Protein AF-A0A2E3BY74-F1 (afdb_monomer_lite)

Radius of gyration: 21.98 Å; chains: 1; bounding box: 48×55×77 Å

Structure (mmCIF, N/CA/C/O backbone):
data_AF-A0A2E3BY74-F1
#
_entry.id   AF-A0A2E3BY74-F1
#
loop_
_atom_site.group_PDB
_atom_site.id
_atom_site.type_symbol
_atom_site.label_atom_id
_atom_site.label_alt_id
_atom_site.label_comp_id
_atom_site.label_asym_id
_atom_site.label_entity_id
_atom_site.label_seq_id
_atom_site.pdbx_PDB_ins_code
_atom_site.Cartn_x
_atom_site.Cartn_y
_atom_site.Cartn_z
_atom_site.occupancy
_atom_site.B_iso_or_equiv
_atom_site.auth_seq_id
_atom_site.auth_comp_id
_atom_site.auth_asym_id
_atom_site.auth_atom_id
_atom_site.pdbx_PDB_model_num
ATOM 1 N N . MET A 1 1 ? 4.637 42.953 45.032 1.00 37.41 1 MET A N 1
ATOM 2 C CA . MET A 1 1 ? 4.715 42.510 43.620 1.00 37.41 1 MET A CA 1
ATOM 3 C C . MET A 1 1 ? 5.128 41.036 43.553 1.00 37.41 1 MET A C 1
ATOM 5 O O . MET A 1 1 ? 6.268 40.744 43.237 1.00 37.41 1 MET A O 1
ATOM 9 N N . LEU A 1 2 ? 4.227 40.103 43.876 1.00 31.75 2 LEU A N 1
ATOM 10 C CA . LEU A 1 2 ? 4.493 38.654 43.743 1.00 31.75 2 LEU A CA 1
ATOM 11 C C . LEU A 1 2 ? 3.278 37.853 43.236 1.00 31.75 2 LEU A C 1
ATOM 13 O O . LEU A 1 2 ? 3.350 36.642 43.105 1.00 31.75 2 LEU A O 1
ATOM 17 N N . ASN A 1 3 ? 2.186 38.543 42.885 1.00 35.91 3 ASN A N 1
ATOM 18 C CA . ASN A 1 3 ? 0.924 37.942 42.435 1.00 35.91 3 ASN A CA 1
ATOM 19 C C . ASN A 1 3 ? 0.645 38.183 40.946 1.00 35.91 3 ASN A C 1
ATOM 21 O O . ASN A 1 3 ? -0.505 38.220 40.522 1.00 35.91 3 ASN A O 1
ATOM 25 N N . LYS A 1 4 ? 1.684 38.378 40.132 1.00 44.12 4 LYS A N 1
ATOM 26 C CA . LYS A 1 4 ? 1.527 38.426 38.678 1.00 44.12 4 LYS A CA 1
ATOM 27 C C . LYS A 1 4 ? 2.475 37.423 3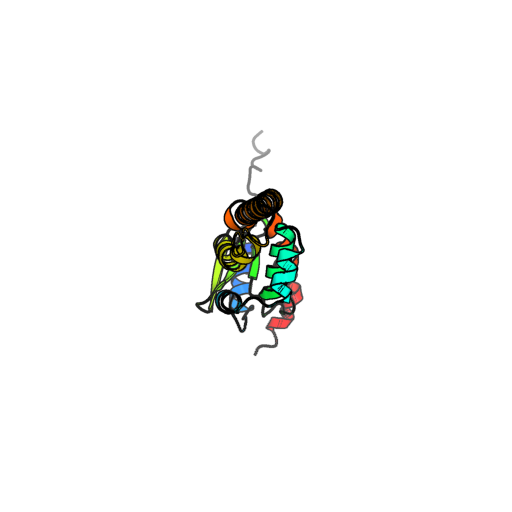8.033 1.00 44.12 4 LYS A C 1
ATOM 29 O O . LYS A 1 4 ? 3.679 37.643 37.989 1.00 44.12 4 LYS A O 1
ATOM 34 N N . ILE A 1 5 ? 1.853 36.383 37.472 1.00 40.72 5 ILE A N 1
ATOM 35 C CA . ILE A 1 5 ? 2.365 35.530 36.392 1.00 40.72 5 ILE A CA 1
ATOM 36 C C . ILE A 1 5 ? 3.177 34.308 36.869 1.00 40.72 5 ILE A C 1
ATOM 38 O O . ILE A 1 5 ? 4.233 33.974 36.342 1.00 40.72 5 ILE A O 1
ATOM 42 N N . VAL A 1 6 ? 2.608 33.553 37.814 1.00 37.16 6 VAL A N 1
ATOM 43 C CA . VAL A 1 6 ? 2.820 32.089 37.920 1.00 37.16 6 VAL A CA 1
ATOM 44 C C . VAL A 1 6 ? 1.820 31.355 36.999 1.00 37.16 6 VAL A C 1
ATOM 46 O O . VAL A 1 6 ? 1.400 30.238 37.250 1.00 37.16 6 VAL A O 1
ATOM 49 N N . GLU A 1 7 ? 1.456 31.965 35.867 1.00 39.25 7 GLU A N 1
ATOM 50 C CA . GLU A 1 7 ? 0.776 31.296 34.742 1.00 39.25 7 GLU A CA 1
ATOM 51 C C . GLU A 1 7 ? 1.798 30.665 33.778 1.00 39.25 7 GLU A C 1
ATOM 53 O O . GLU A 1 7 ? 1.600 30.590 32.565 1.00 39.25 7 GLU A O 1
ATOM 58 N N . LYS A 1 8 ? 2.939 30.199 34.300 1.00 39.12 8 LYS A N 1
ATOM 59 C CA . LYS A 1 8 ? 3.841 29.357 33.517 1.00 39.12 8 LYS A CA 1
ATOM 60 C C . LYS A 1 8 ? 3.293 27.931 33.483 1.00 39.12 8 LYS A C 1
ATOM 62 O O . LYS A 1 8 ? 3.443 27.168 34.427 1.00 39.12 8 LYS A O 1
ATOM 67 N N . CYS A 1 9 ? 2.764 27.585 32.313 1.00 36.06 9 CYS A N 1
ATOM 68 C CA . CYS A 1 9 ? 2.909 26.265 31.696 1.00 36.06 9 CYS A CA 1
ATOM 69 C C . CYS A 1 9 ? 2.165 25.070 32.307 1.00 36.06 9 CYS A C 1
ATOM 71 O O . CYS A 1 9 ? 2.682 23.961 32.259 1.00 36.06 9 CYS A O 1
ATOM 73 N N . ASN A 1 10 ? 0.904 25.231 32.701 1.00 35.56 10 ASN A N 1
ATOM 74 C CA . ASN A 1 10 ? -0.020 24.093 32.716 1.00 35.56 10 ASN A CA 1
ATOM 75 C C . ASN A 1 10 ? -0.944 24.159 31.495 1.00 35.56 10 ASN A C 1
ATOM 77 O O . ASN A 1 10 ? -2.146 24.370 31.613 1.00 35.56 10 ASN A O 1
ATOM 81 N N . LYS A 1 11 ? -0.380 23.968 30.293 1.00 36.59 11 LYS A N 1
ATOM 82 C CA . LYS A 1 11 ? -1.195 23.390 29.217 1.00 36.59 11 LYS A CA 1
ATOM 83 C C . LYS A 1 11 ? -1.414 21.933 29.620 1.00 36.59 11 LYS A C 1
ATOM 85 O O . LYS A 1 11 ? -0.412 21.234 29.787 1.00 36.59 11 LYS A O 1
ATOM 90 N N . PRO A 1 12 ? -2.658 21.454 29.779 1.00 36.66 12 PRO A N 1
ATOM 91 C CA . PRO A 1 12 ? -2.860 20.029 29.912 1.00 36.66 12 PRO A CA 1
ATOM 92 C C . PRO A 1 12 ? -2.277 19.377 28.657 1.00 36.66 12 PRO A C 1
ATOM 94 O O . PRO A 1 12 ? -2.471 19.843 27.532 1.00 36.66 12 PRO A O 1
ATOM 97 N N . THR A 1 13 ? -1.513 18.316 28.851 1.00 39.31 13 THR A N 1
ATOM 98 C CA . THR A 1 13 ? -1.011 17.422 27.811 1.00 39.31 13 THR A CA 1
ATOM 99 C C . THR A 1 13 ? -2.207 16.672 27.204 1.00 39.31 13 THR A C 1
ATOM 101 O O . THR A 1 13 ? -2.417 15.491 27.454 1.00 39.31 13 THR A O 1
ATOM 104 N N . VAL A 1 14 ? -3.051 17.365 26.430 1.00 41.25 14 VAL A N 1
ATOM 105 C CA . VAL A 1 14 ? -4.307 16.819 25.867 1.00 41.25 14 VAL A CA 1
ATOM 106 C C . VAL A 1 14 ? -4.049 15.753 24.783 1.00 41.25 14 VAL A C 1
ATOM 108 O O . VAL A 1 14 ? -4.947 15.025 24.379 1.00 41.25 14 VAL A O 1
ATOM 111 N N . THR A 1 15 ? -2.813 15.577 24.319 1.00 44.06 15 THR A N 1
ATOM 112 C CA . THR A 1 15 ? -2.522 14.809 23.098 1.00 44.06 15 THR A CA 1
ATOM 113 C C . THR A 1 15 ? -2.265 13.309 23.265 1.00 44.06 15 THR A C 1
ATOM 115 O O . THR A 1 15 ? -2.210 12.624 22.252 1.00 44.06 15 THR A O 1
ATOM 118 N N . ASN A 1 16 ? -2.133 12.750 24.476 1.00 43.31 16 ASN A N 1
ATOM 119 C CA . ASN A 1 16 ? -1.884 11.300 24.622 1.00 43.31 16 ASN A CA 1
ATOM 120 C C . ASN A 1 16 ? -3.137 10.461 24.934 1.00 43.31 16 ASN A C 1
ATOM 122 O O . ASN A 1 16 ? -3.212 9.326 24.470 1.00 43.31 16 ASN A O 1
ATOM 126 N N . TYR A 1 17 ? -4.136 10.998 25.645 1.00 47.22 17 TYR A N 1
ATOM 127 C CA . TYR A 1 17 ? -5.363 10.249 25.968 1.00 47.22 17 TYR A CA 1
ATOM 128 C C . TYR A 1 17 ? -6.256 10.012 24.738 1.00 47.22 17 TYR A C 1
ATOM 130 O O . TYR A 1 17 ? -6.785 8.918 24.561 1.00 47.22 17 TYR A O 1
ATOM 138 N N . ASN A 1 18 ? -6.356 10.996 23.837 1.00 60.19 18 ASN A N 1
ATOM 139 C CA . ASN A 1 18 ? -7.187 10.886 22.632 1.00 60.19 18 ASN A CA 1
ATOM 140 C C . ASN A 1 18 ? -6.703 9.784 21.679 1.00 60.19 18 ASN A C 1
ATOM 142 O O . ASN A 1 18 ? -7.508 9.012 21.171 1.00 60.19 18 ASN A O 1
ATOM 146 N N . ASN A 1 19 ? -5.389 9.650 21.495 1.00 64.94 19 ASN A N 1
ATOM 147 C CA . ASN A 1 19 ? -4.823 8.654 20.583 1.00 64.94 19 ASN A CA 1
ATOM 148 C C . ASN A 1 19 ? -5.019 7.214 21.074 1.00 64.94 19 ASN A C 1
ATOM 150 O O . ASN A 1 19 ? -5.170 6.299 20.264 1.00 64.94 19 ASN A O 1
ATOM 154 N N . GLN A 1 20 ? -5.000 7.000 22.395 1.00 72.50 20 GLN A N 1
ATOM 155 C CA . GLN A 1 20 ? -5.281 5.687 22.972 1.00 72.50 20 GLN A CA 1
ATOM 156 C C . GLN A 1 20 ? -6.757 5.318 22.788 1.00 72.50 20 GLN A C 1
ATOM 158 O O . GLN A 1 20 ? -7.054 4.177 22.447 1.00 72.50 20 GLN A O 1
ATOM 163 N N . ASN A 1 21 ? -7.668 6.284 22.937 1.00 79.69 21 ASN A N 1
ATOM 164 C CA . ASN A 1 21 ? -9.098 6.071 22.713 1.00 79.69 21 ASN A CA 1
ATOM 165 C C . ASN A 1 21 ? -9.405 5.710 21.253 1.00 79.69 21 ASN A C 1
ATOM 167 O O . ASN A 1 21 ? -10.153 4.766 21.013 1.00 79.69 21 ASN A O 1
ATOM 171 N N . VAL A 1 22 ? -8.774 6.388 20.287 1.00 84.50 22 VAL A N 1
ATOM 172 C CA . VAL A 1 22 ? -8.914 6.061 18.856 1.00 84.50 22 VAL A CA 1
ATOM 173 C C . VAL A 1 22 ? -8.380 4.659 18.554 1.00 84.50 22 VAL A C 1
ATOM 175 O O . VAL A 1 22 ? -9.046 3.876 17.882 1.00 84.50 22 VAL A O 1
ATOM 178 N N . TYR A 1 23 ? -7.205 4.298 19.079 1.00 85.00 23 TYR A N 1
ATOM 179 C CA . TYR A 1 23 ? -6.659 2.952 18.879 1.00 85.00 23 TYR A CA 1
ATOM 180 C C . TYR A 1 23 ? -7.537 1.862 19.511 1.00 85.00 23 TYR A C 1
ATOM 182 O O . TYR A 1 23 ? -7.790 0.836 18.885 1.00 85.00 23 TYR A O 1
ATOM 190 N N . ASN A 1 24 ? -8.048 2.093 20.723 1.00 85.69 24 ASN A N 1
ATOM 191 C CA . ASN A 1 24 ? -8.970 1.165 21.376 1.00 85.69 24 ASN A CA 1
ATOM 192 C C . ASN A 1 24 ? -10.273 1.012 20.575 1.00 85.69 24 ASN A C 1
ATOM 194 O O . ASN A 1 24 ? -10.766 -0.103 20.434 1.00 85.69 24 ASN A O 1
ATOM 198 N N . TYR A 1 25 ? -10.801 2.107 20.014 1.00 86.12 25 TYR A N 1
ATOM 199 C CA . TYR A 1 25 ? -11.956 2.061 19.116 1.00 86.12 25 TYR A CA 1
ATOM 200 C C . TYR A 1 25 ? -11.683 1.168 17.899 1.00 86.12 25 TYR A C 1
ATOM 202 O O . TYR A 1 25 ? -12.473 0.271 17.622 1.00 86.12 25 TYR A O 1
ATOM 210 N N . ILE A 1 26 ? -10.544 1.356 17.222 1.00 88.94 26 ILE A N 1
ATOM 211 C CA . ILE A 1 26 ? -10.144 0.536 16.067 1.00 88.94 26 ILE A CA 1
ATOM 212 C C . ILE A 1 26 ? -10.137 -0.952 16.438 1.00 88.94 26 ILE A C 1
ATOM 214 O O . ILE A 1 26 ? -10.777 -1.760 15.772 1.00 88.94 26 ILE A O 1
ATOM 218 N N . VAL A 1 27 ? -9.452 -1.313 17.529 1.00 89.00 27 VAL A N 1
ATOM 219 C CA . VAL A 1 27 ? -9.309 -2.715 17.955 1.00 89.00 27 VAL A CA 1
ATOM 220 C C . VAL A 1 27 ? -10.654 -3.352 18.297 1.00 89.00 27 VAL A C 1
ATOM 222 O O . VAL A 1 27 ? -10.859 -4.534 18.009 1.00 89.00 27 VAL A O 1
ATOM 225 N N . ASN A 1 28 ? -11.567 -2.595 18.901 1.00 87.81 28 ASN A N 1
ATOM 226 C CA . ASN A 1 28 ? -12.844 -3.124 19.366 1.00 87.81 28 ASN A CA 1
ATOM 227 C C . ASN A 1 28 ? -13.903 -3.195 18.264 1.00 87.81 28 ASN A C 1
ATOM 229 O O . ASN A 1 28 ? -14.712 -4.116 18.309 1.00 87.81 28 ASN A O 1
ATOM 233 N N . ASN A 1 29 ? -13.859 -2.301 17.272 1.00 86.81 29 ASN A N 1
ATOM 234 C CA . ASN A 1 29 ? -14.998 -2.073 16.375 1.00 86.81 29 ASN A CA 1
ATOM 235 C C . ASN A 1 29 ? -14.703 -2.321 14.894 1.00 86.81 29 ASN A C 1
ATOM 237 O O . ASN A 1 29 ? -15.619 -2.631 14.144 1.00 86.81 29 ASN A O 1
ATOM 241 N N . ILE A 1 30 ? -13.444 -2.228 14.465 1.00 91.00 30 ILE A N 1
ATOM 242 C CA . ILE A 1 30 ? -13.070 -2.529 13.080 1.00 91.00 30 ILE A CA 1
ATOM 243 C C . ILE A 1 30 ? -12.607 -3.983 13.044 1.00 91.00 30 ILE A C 1
ATOM 245 O O . ILE A 1 30 ? -11.587 -4.340 13.654 1.00 91.00 30 ILE A O 1
ATOM 249 N N . LYS A 1 31 ? -13.389 -4.831 12.370 1.00 92.00 31 LYS A N 1
ATOM 250 C CA . LYS A 1 31 ? -13.262 -6.296 12.363 1.00 92.00 31 LYS A CA 1
ATOM 251 C C . LYS A 1 31 ? -13.163 -6.836 10.938 1.00 92.00 31 LYS A C 1
ATOM 253 O O . LYS A 1 31 ? -14.052 -7.564 10.514 1.00 92.00 31 LYS A O 1
ATOM 258 N N . PRO A 1 32 ? -12.072 -6.539 10.215 1.00 94.50 32 PRO A N 1
ATOM 259 C CA . PRO A 1 32 ? -11.988 -6.914 8.820 1.00 94.50 32 PRO A CA 1
ATOM 260 C C . PRO A 1 32 ? -12.047 -8.427 8.627 1.00 94.50 32 PRO A C 1
ATOM 262 O O . PRO A 1 32 ? -11.384 -9.195 9.325 1.00 94.50 32 PRO A O 1
ATOM 265 N N . THR A 1 33 ? -12.776 -8.844 7.603 1.00 94.00 33 THR A N 1
ATOM 266 C CA . THR A 1 33 ? -12.908 -10.242 7.163 1.00 94.00 33 THR A CA 1
ATOM 267 C C . THR A 1 33 ? -11.636 -10.830 6.537 1.00 94.00 33 THR A C 1
ATOM 269 O O . THR A 1 33 ? -11.553 -12.032 6.290 1.00 94.00 33 THR A O 1
ATOM 272 N N . THR A 1 34 ? -10.631 -9.998 6.262 1.00 95.81 34 THR A N 1
ATOM 273 C CA . THR A 1 34 ? -9.341 -10.359 5.651 1.00 95.81 34 THR A CA 1
ATOM 274 C C . THR A 1 34 ? -8.226 -9.528 6.286 1.00 95.81 34 THR A C 1
ATOM 276 O O . THR A 1 34 ? -8.486 -8.692 7.143 1.00 95.81 34 THR A O 1
ATOM 279 N N . ASN A 1 35 ? -6.977 -9.718 5.872 1.00 96.50 35 ASN 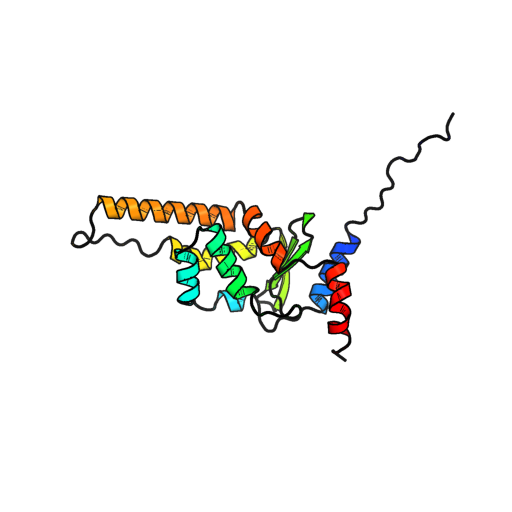A N 1
ATOM 280 C CA . ASN A 1 35 ? -5.839 -8.951 6.373 1.00 96.50 35 ASN A CA 1
ATOM 281 C C . ASN A 1 35 ? -4.895 -8.526 5.239 1.00 96.50 35 ASN A C 1
ATOM 283 O O . ASN A 1 35 ? -4.991 -9.011 4.108 1.00 96.50 35 ASN A O 1
ATOM 287 N N . VAL A 1 36 ? -3.985 -7.590 5.529 1.00 96.56 36 VAL A N 1
ATOM 288 C CA . VAL A 1 36 ? -3.100 -7.038 4.491 1.00 96.56 36 VAL A CA 1
ATOM 289 C C . VAL A 1 36 ? -2.175 -8.086 3.882 1.00 96.56 36 VAL A C 1
ATOM 291 O O . VAL A 1 36 ? -1.812 -7.948 2.720 1.00 96.56 36 VAL A O 1
ATOM 294 N N . ASP A 1 37 ? -1.786 -9.111 4.640 1.00 95.56 37 ASP A N 1
ATOM 295 C CA . ASP A 1 37 ? -0.892 -10.171 4.176 1.00 95.56 37 ASP A CA 1
ATOM 296 C C . ASP A 1 37 ? -1.611 -11.061 3.149 1.00 95.56 37 ASP A C 1
ATOM 298 O O . ASP A 1 37 ? -1.103 -11.236 2.044 1.00 95.56 37 ASP A O 1
ATOM 302 N N . ILE A 1 38 ? -2.850 -11.483 3.434 1.00 96.38 38 ILE A N 1
ATOM 303 C CA . ILE A 1 38 ? -3.700 -12.232 2.491 1.00 96.38 38 ILE A CA 1
ATOM 304 C C . ILE A 1 38 ? -3.916 -11.440 1.194 1.00 96.38 38 ILE A C 1
ATOM 306 O O . ILE A 1 38 ? -3.778 -11.981 0.096 1.00 96.38 38 ILE A O 1
ATOM 310 N N . GLU A 1 39 ? -4.246 -10.149 1.291 1.00 95.94 39 GLU A N 1
ATOM 311 C CA . GLU A 1 39 ? -4.426 -9.299 0.105 1.00 95.94 39 GLU A CA 1
ATOM 312 C C . GLU A 1 39 ? -3.113 -9.080 -0.670 1.00 95.94 39 GLU A C 1
ATOM 314 O O . GLU A 1 39 ? -3.120 -8.946 -1.899 1.00 95.94 39 GLU A O 1
ATOM 319 N N . MET A 1 40 ? -1.971 -9.067 0.024 1.00 94.62 40 MET A N 1
ATOM 320 C CA . MET A 1 40 ? -0.653 -8.964 -0.602 1.00 94.62 40 MET A CA 1
ATOM 321 C C . MET A 1 40 ? -0.264 -10.249 -1.335 1.00 94.62 40 MET A C 1
ATOM 323 O O . MET A 1 40 ? 0.353 -10.167 -2.397 1.00 94.62 40 MET A O 1
ATOM 327 N N . ASP A 1 41 ? -0.635 -11.419 -0.818 1.00 94.38 41 ASP A N 1
ATOM 328 C CA . ASP A 1 41 ? -0.303 -12.712 -1.422 1.00 94.38 41 ASP A CA 1
ATOM 329 C C . ASP A 1 41 ? -1.046 -12.939 -2.743 1.00 94.38 41 ASP A C 1
ATOM 331 O O . ASP A 1 41 ? -0.493 -13.528 -3.677 1.00 94.38 41 ASP A O 1
ATOM 335 N N . LYS A 1 42 ? -2.251 -12.370 -2.895 1.00 95.25 42 LYS A N 1
ATOM 336 C CA . LYS A 1 42 ? -3.010 -12.434 -4.154 1.00 95.25 42 LYS A CA 1
ATOM 337 C C . LYS A 1 42 ? -2.171 -11.934 -5.338 1.00 95.25 42 LYS A C 1
ATOM 339 O O . LYS A 1 42 ? -1.534 -10.873 -5.236 1.00 95.25 42 LYS A O 1
ATOM 344 N N . PRO A 1 43 ? -2.167 -12.635 -6.487 1.00 94.75 43 PRO A N 1
ATOM 345 C CA . PRO A 1 43 ? -1.444 -12.181 -7.671 1.00 94.75 43 PRO A CA 1
ATOM 346 C C . PRO A 1 43 ? -1.921 -10.790 -8.109 1.00 94.75 43 PRO A C 1
ATOM 348 O O . PRO A 1 43 ? -3.038 -10.365 -7.804 1.00 94.75 43 PRO A O 1
ATOM 351 N N . LEU A 1 44 ? -1.055 -10.049 -8.797 1.00 94.75 44 LEU A N 1
ATOM 352 C CA . LEU A 1 44 ? -1.447 -8.772 -9.388 1.00 94.75 44 LEU A CA 1
ATOM 353 C C . LEU A 1 44 ? -2.378 -9.030 -10.570 1.00 94.75 44 LEU A C 1
ATOM 355 O O . LEU A 1 44 ? -2.081 -9.837 -11.451 1.00 94.75 44 LEU A O 1
ATOM 359 N N . THR A 1 45 ? -3.507 -8.337 -10.591 1.00 95.12 45 THR A N 1
ATOM 360 C CA . THR A 1 45 ? -4.430 -8.355 -11.722 1.00 95.12 45 THR A CA 1
ATOM 361 C C . THR A 1 45 ? -3.876 -7.511 -12.870 1.00 95.12 45 THR A C 1
ATOM 363 O O . THR A 1 45 ? -3.069 -6.602 -12.667 1.00 95.12 45 THR A O 1
ATOM 366 N N . LYS A 1 46 ? -4.359 -7.759 -14.094 1.00 94.62 46 LYS A N 1
ATOM 367 C CA . LYS A 1 46 ? -3.990 -6.952 -15.271 1.00 94.62 46 LYS A CA 1
ATOM 368 C C . LYS A 1 46 ? -4.251 -5.458 -15.050 1.00 94.62 46 LYS A C 1
ATOM 370 O O . LYS A 1 46 ? -3.383 -4.642 -15.330 1.00 94.62 46 LYS A O 1
ATOM 375 N N . LYS A 1 47 ? -5.402 -5.125 -14.457 1.00 94.81 47 LYS A N 1
ATOM 376 C CA . LYS A 1 47 ? -5.794 -3.744 -14.150 1.00 94.81 47 LYS A CA 1
ATOM 377 C C . LYS A 1 47 ? -4.809 -3.064 -13.196 1.00 94.81 47 LYS A C 1
ATOM 379 O O . LYS A 1 47 ? -4.463 -1.908 -13.399 1.00 94.81 47 LYS A O 1
ATOM 384 N N . GLU A 1 48 ? -4.344 -3.765 -12.165 1.00 95.31 48 GLU A N 1
ATOM 385 C CA . GLU A 1 48 ? -3.364 -3.204 -11.224 1.00 95.31 48 GLU A CA 1
ATOM 386 C C . GLU A 1 48 ? -2.005 -2.992 -11.886 1.00 95.31 48 GLU A C 1
ATOM 388 O O . GLU A 1 48 ? -1.389 -1.947 -11.689 1.00 95.31 48 GLU A O 1
ATOM 393 N N . ILE A 1 49 ? -1.564 -3.941 -12.716 1.00 94.12 49 ILE A N 1
ATOM 394 C CA . ILE A 1 49 ? -0.321 -3.806 -13.484 1.00 94.12 49 ILE A CA 1
ATOM 395 C C . ILE A 1 49 ? -0.393 -2.577 -14.397 1.00 94.12 49 ILE A C 1
ATOM 397 O O . ILE A 1 49 ? 0.540 -1.777 -14.416 1.00 94.12 49 ILE A O 1
ATOM 401 N N . GLU A 1 50 ? -1.496 -2.397 -15.124 1.00 93.25 50 GLU A N 1
ATOM 402 C CA . GLU A 1 50 ? -1.709 -1.241 -16.002 1.00 93.25 50 GLU A CA 1
ATOM 403 C C . GLU A 1 50 ? -1.725 0.079 -15.227 1.00 93.25 50 GLU A C 1
ATOM 405 O O . GLU A 1 50 ? -1.039 1.024 -15.615 1.00 93.25 50 GLU A O 1
ATOM 410 N N . ILE A 1 51 ? -2.444 0.138 -14.101 1.00 94.25 51 ILE A N 1
ATOM 411 C CA . ILE A 1 51 ? -2.486 1.325 -13.237 1.00 94.25 51 ILE A CA 1
ATOM 412 C C . ILE A 1 51 ? -1.080 1.705 -12.764 1.00 94.25 51 ILE A C 1
ATOM 414 O O . ILE A 1 51 ? -0.725 2.881 -12.804 1.00 94.25 51 ILE A O 1
ATOM 418 N N . ILE A 1 52 ? -0.265 0.733 -12.350 1.00 92.12 52 ILE A N 1
ATOM 419 C CA . ILE A 1 52 ? 1.091 1.000 -11.857 1.00 92.12 52 ILE A CA 1
ATOM 420 C C . ILE A 1 52 ? 2.019 1.441 -12.999 1.00 92.12 52 ILE A C 1
ATOM 422 O O . ILE A 1 52 ? 2.806 2.370 -12.822 1.00 92.12 52 ILE A O 1
ATOM 426 N N . LYS A 1 53 ? 1.919 0.818 -14.181 1.00 88.75 53 LYS A N 1
ATOM 427 C CA . LYS A 1 53 ? 2.776 1.135 -15.340 1.00 88.75 53 LYS A CA 1
ATOM 428 C C . LYS A 1 53 ? 2.481 2.497 -15.964 1.00 88.75 53 LYS A C 1
ATOM 430 O O . LYS A 1 53 ? 3.418 3.185 -16.379 1.00 88.75 53 LYS A O 1
ATOM 435 N N . ASN A 1 54 ? 1.202 2.860 -16.040 1.00 90.44 54 ASN A N 1
ATOM 436 C CA . ASN A 1 54 ? 0.728 4.006 -16.818 1.00 90.44 54 ASN A CA 1
ATOM 437 C C . ASN A 1 54 ? 0.650 5.309 -16.009 1.00 90.44 54 ASN A C 1
ATOM 439 O O . ASN A 1 54 ? 0.255 6.338 -16.550 1.00 90.44 54 ASN A O 1
ATOM 443 N N . ASN A 1 55 ? 1.020 5.284 -14.727 1.00 91.31 55 ASN A N 1
ATOM 444 C CA . ASN A 1 55 ? 0.988 6.452 -13.852 1.00 91.31 55 ASN A CA 1
ATOM 445 C C . ASN A 1 55 ? 2.382 6.781 -13.299 1.00 91.31 55 ASN A C 1
ATOM 447 O O . ASN A 1 55 ? 3.228 5.892 -13.170 1.00 91.31 55 ASN A O 1
ATOM 451 N N . PRO A 1 56 ? 2.630 8.046 -12.901 1.00 90.25 56 PRO A N 1
ATOM 452 C CA . PRO A 1 56 ? 3.805 8.391 -12.110 1.00 90.25 56 PRO A CA 1
ATOM 453 C C . PRO A 1 56 ? 3.896 7.520 -10.855 1.00 90.25 56 PRO A C 1
ATOM 455 O O . PRO A 1 56 ? 2.877 7.222 -10.237 1.00 90.25 56 PRO A O 1
ATOM 458 N N . VAL A 1 57 ? 5.112 7.176 -10.428 1.00 90.00 57 VAL A N 1
ATOM 459 C CA . VAL A 1 57 ? 5.372 6.202 -9.350 1.00 90.00 57 VAL A CA 1
ATOM 460 C C . VAL A 1 57 ? 4.544 6.453 -8.084 1.00 90.00 57 VAL A C 1
ATOM 462 O O . VAL A 1 57 ? 3.965 5.522 -7.523 1.00 90.00 57 VAL A O 1
ATOM 465 N N . LEU A 1 58 ? 4.448 7.713 -7.645 1.00 91.56 58 LEU A N 1
ATOM 466 C CA . LEU A 1 58 ? 3.661 8.098 -6.468 1.00 91.56 58 LEU A CA 1
ATOM 467 C C . LEU A 1 58 ? 2.164 7.813 -6.654 1.00 91.56 58 LEU A C 1
ATOM 469 O O . LEU A 1 58 ? 1.509 7.328 -5.734 1.00 91.56 58 LEU A O 1
ATOM 473 N N . GLU A 1 59 ? 1.630 8.144 -7.828 1.00 93.19 59 GLU A N 1
ATOM 474 C CA . GLU A 1 59 ? 0.221 7.961 -8.174 1.00 93.19 59 GLU A CA 1
ATOM 475 C C . GLU A 1 59 ? -0.104 6.481 -8.368 1.00 93.19 59 GLU A C 1
ATOM 477 O O . GLU A 1 59 ? -1.043 5.987 -7.758 1.00 93.19 59 GLU A O 1
ATOM 482 N N . GLY A 1 60 ? 0.713 5.749 -9.129 1.00 93.31 60 GLY A N 1
ATOM 483 C CA . GLY A 1 60 ? 0.539 4.310 -9.329 1.00 93.31 60 GLY A CA 1
ATOM 484 C C . GLY A 1 60 ? 0.571 3.535 -8.010 1.00 93.31 60 GLY A C 1
ATOM 485 O O . GLY A 1 60 ? -0.285 2.684 -7.776 1.00 93.31 60 GLY A O 1
ATOM 486 N N . SER A 1 61 ? 1.492 3.889 -7.105 1.00 93.81 61 SER A N 1
ATOM 487 C CA . SER A 1 61 ? 1.552 3.302 -5.759 1.00 93.81 61 SER A CA 1
ATOM 488 C C . SER A 1 61 ? 0.294 3.608 -4.944 1.00 93.81 61 SER A C 1
ATOM 490 O O . SER A 1 61 ? -0.264 2.710 -4.317 1.00 93.81 61 SER A O 1
ATOM 492 N N . TYR A 1 62 ? -0.170 4.863 -4.963 1.00 95.69 62 TYR A N 1
ATOM 493 C CA . TYR A 1 62 ? -1.399 5.266 -4.281 1.00 95.69 62 TYR A CA 1
ATOM 494 C C . TYR A 1 62 ? -2.618 4.521 -4.826 1.00 95.69 62 TYR A C 1
ATOM 496 O O . TYR A 1 62 ? -3.342 3.917 -4.045 1.00 95.69 62 TYR A O 1
ATOM 504 N N . LEU A 1 63 ? -2.818 4.510 -6.145 1.00 96.06 63 LEU A N 1
ATOM 505 C CA . LEU A 1 63 ? -3.970 3.871 -6.782 1.00 96.06 63 LEU A CA 1
ATOM 506 C C . LEU A 1 63 ? -3.989 2.356 -6.557 1.00 96.06 63 LEU A C 1
ATOM 508 O O . LEU A 1 63 ? -5.061 1.790 -6.350 1.00 96.06 63 LEU A O 1
ATOM 512 N N . TYR A 1 64 ? -2.822 1.704 -6.547 1.00 96.44 64 TYR A N 1
ATOM 513 C CA . TYR A 1 64 ? -2.713 0.297 -6.165 1.00 96.44 64 TYR A CA 1
ATOM 514 C C . TYR A 1 64 ? -3.136 0.073 -4.709 1.00 96.44 64 TYR A C 1
ATOM 516 O O . TYR A 1 64 ? -3.985 -0.777 -4.439 1.00 96.44 64 TYR A O 1
ATOM 524 N N . ILE A 1 65 ? -2.582 0.855 -3.772 1.00 96.31 65 ILE A N 1
ATOM 525 C CA . ILE A 1 65 ? -2.912 0.724 -2.347 1.00 96.31 65 ILE A CA 1
ATOM 526 C C . ILE A 1 65 ? -4.403 1.001 -2.116 1.00 96.31 65 ILE A C 1
ATOM 528 O O . ILE A 1 65 ? -5.084 0.221 -1.454 1.00 96.31 65 ILE A O 1
ATOM 532 N N . HIS A 1 66 ? -4.916 2.082 -2.699 1.00 96.06 66 HIS A N 1
ATOM 533 C CA . HIS A 1 66 ? -6.315 2.466 -2.608 1.00 96.06 66 HIS A CA 1
ATOM 534 C C . HIS A 1 66 ? -7.213 1.359 -3.156 1.00 96.06 66 HIS A C 1
ATOM 536 O O . HIS A 1 66 ? -8.057 0.846 -2.434 1.00 96.06 66 HIS A O 1
ATOM 542 N N . GLY A 1 67 ? -6.997 0.923 -4.398 1.00 95.56 67 GLY A N 1
ATOM 543 C CA . GLY A 1 67 ? -7.850 -0.077 -5.039 1.00 95.56 67 GLY A CA 1
ATOM 544 C C . GLY A 1 67 ? -7.864 -1.438 -4.340 1.00 95.56 67 GLY A C 1
ATOM 545 O O . GLY A 1 67 ? -8.902 -2.094 -4.323 1.00 95.56 67 GLY A O 1
ATOM 546 N N . ARG A 1 68 ? -6.735 -1.875 -3.766 1.00 95.06 68 ARG A N 1
ATOM 547 C CA . ARG A 1 68 ? -6.625 -3.213 -3.160 1.00 95.06 68 ARG A CA 1
ATOM 548 C C . ARG A 1 68 ? -6.988 -3.246 -1.674 1.00 95.06 68 ARG A C 1
ATOM 550 O O . ARG A 1 68 ? -7.579 -4.221 -1.209 1.00 95.06 68 ARG A O 1
ATOM 557 N N . PHE A 1 69 ? -6.637 -2.207 -0.918 1.00 95.75 69 PHE A N 1
ATOM 558 C CA . PHE A 1 69 ? -6.721 -2.238 0.548 1.00 95.75 69 PHE A CA 1
ATOM 559 C C . PHE A 1 69 ? -7.751 -1.271 1.142 1.00 95.75 69 PHE A C 1
ATOM 561 O O . PHE A 1 69 ? -8.015 -1.376 2.338 1.00 95.75 69 PHE A O 1
ATOM 568 N N . ILE A 1 70 ? -8.324 -0.355 0.350 1.00 94.50 70 ILE A N 1
ATOM 569 C CA . ILE A 1 70 ? -9.202 0.719 0.848 1.00 94.50 70 ILE A CA 1
ATOM 570 C C . ILE A 1 70 ? -10.552 0.733 0.117 1.00 94.50 70 ILE A C 1
ATOM 572 O O . ILE A 1 70 ? -11.593 0.711 0.763 1.00 94.50 70 ILE A O 1
ATOM 576 N N . ASP A 1 71 ? -10.543 0.752 -1.216 1.00 92.62 71 ASP A N 1
ATOM 577 C CA . ASP A 1 71 ? -11.742 0.885 -2.044 1.00 92.62 71 ASP A CA 1
ATOM 578 C C . ASP A 1 71 ? -12.762 -0.223 -1.748 1.00 92.62 71 ASP A C 1
ATOM 580 O O . ASP A 1 71 ? -12.403 -1.387 -1.545 1.00 92.62 71 ASP A O 1
ATOM 584 N N . LYS A 1 72 ? -14.047 0.149 -1.757 1.00 88.12 72 LYS A N 1
ATOM 585 C CA . LYS A 1 72 ? -15.197 -0.741 -1.505 1.00 88.12 72 LYS A CA 1
ATOM 586 C C . LYS A 1 72 ? -15.197 -1.443 -0.143 1.00 88.12 72 LYS A C 1
ATOM 588 O O . LYS A 1 72 ? -15.907 -2.434 0.019 1.00 88.12 72 LYS A O 1
ATOM 593 N N . ARG A 1 73 ? -14.422 -0.952 0.827 1.00 91.00 73 ARG A N 1
ATOM 594 C CA . ARG A 1 73 ? -14.491 -1.410 2.217 1.00 91.00 73 ARG A CA 1
ATOM 595 C C . ARG A 1 73 ? -15.319 -0.434 3.029 1.00 91.00 73 ARG A C 1
ATOM 597 O O . ARG A 1 73 ? -15.109 0.775 2.964 1.00 91.00 73 ARG A O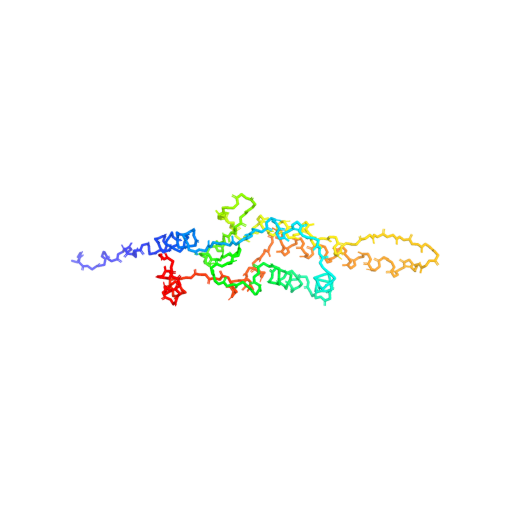 1
ATOM 604 N N . GLU A 1 74 ? -16.253 -0.979 3.791 1.00 89.50 74 GLU A N 1
ATOM 605 C CA . GLU A 1 74 ? -16.974 -0.220 4.804 1.00 89.50 74 GLU A CA 1
ATOM 606 C C . GLU A 1 74 ? -16.027 0.168 5.947 1.00 89.50 74 GLU A C 1
ATOM 608 O O . GLU A 1 74 ? -14.944 -0.406 6.105 1.00 89.50 74 GLU A O 1
ATOM 613 N N . ASN A 1 75 ? -16.436 1.141 6.761 1.00 86.94 75 ASN A N 1
ATOM 614 C CA . ASN A 1 75 ? -15.646 1.640 7.889 1.00 86.94 75 ASN A CA 1
ATOM 615 C C . ASN A 1 75 ? -15.237 0.523 8.867 1.00 86.94 75 ASN A C 1
ATOM 617 O O . ASN A 1 75 ? -14.112 0.512 9.367 1.00 86.94 75 ASN A O 1
ATOM 621 N N . SER A 1 76 ? -16.128 -0.443 9.089 1.00 88.12 76 SER A N 1
ATOM 622 C CA . SER A 1 76 ? -15.929 -1.624 9.937 1.00 88.12 76 SER A CA 1
ATOM 623 C C . SER A 1 76 ? -14.978 -2.674 9.339 1.00 88.12 76 SER A C 1
ATOM 625 O O . SER A 1 76 ? -14.461 -3.515 10.074 1.00 88.12 76 SER A O 1
ATOM 627 N N . GLU A 1 77 ? -14.681 -2.594 8.037 1.00 92.81 77 GLU A N 1
ATOM 628 C CA . GLU A 1 77 ? -13.896 -3.572 7.265 1.00 92.81 77 GLU A CA 1
ATOM 629 C C . GLU A 1 77 ? -12.541 -3.022 6.776 1.00 92.81 77 GLU A C 1
ATOM 631 O O . GLU A 1 77 ? -11.837 -3.661 5.980 1.00 92.81 77 GLU A O 1
ATOM 636 N N . GLN A 1 78 ? -12.159 -1.820 7.219 1.00 93.75 78 GLN A N 1
ATOM 637 C CA . GLN A 1 78 ? -10.902 -1.186 6.822 1.00 93.75 78 GLN A CA 1
ATOM 638 C C . GLN A 1 78 ? -9.687 -2.009 7.264 1.00 93.75 78 GLN A C 1
ATOM 640 O O . GLN A 1 78 ? -9.561 -2.394 8.420 1.00 93.75 78 GLN A O 1
ATOM 645 N N . LEU A 1 79 ? -8.732 -2.226 6.355 1.00 96.06 79 LEU A N 1
ATOM 646 C CA . LEU A 1 79 ? -7.493 -2.959 6.659 1.00 96.06 79 LEU A CA 1
ATOM 647 C C . LEU A 1 79 ? -6.358 -2.072 7.153 1.00 96.06 79 LEU A C 1
ATOM 649 O O . LEU A 1 79 ? -5.404 -2.562 7.757 1.00 96.06 79 LEU A O 1
ATOM 653 N N . ILE A 1 80 ? -6.429 -0.786 6.829 1.00 95.44 80 ILE A N 1
ATOM 654 C CA . ILE A 1 80 ? -5.405 0.214 7.100 1.00 95.44 80 ILE A CA 1
ATOM 655 C C . ILE A 1 80 ? -6.132 1.432 7.637 1.00 95.44 80 ILE A C 1
ATOM 657 O O . ILE A 1 80 ? -7.090 1.890 7.025 1.00 95.44 80 ILE A O 1
ATOM 661 N N . VAL A 1 81 ? -5.654 1.961 8.756 1.00 93.69 81 VAL A N 1
ATOM 662 C CA . VAL A 1 81 ? -6.234 3.128 9.420 1.00 93.69 81 VAL A CA 1
ATOM 663 C C . VAL A 1 81 ? -5.132 4.063 9.895 1.00 93.69 81 VAL A C 1
ATOM 665 O O . VAL A 1 81 ? -4.050 3.627 10.301 1.00 93.69 81 VAL A O 1
ATOM 668 N N . CYS A 1 82 ? -5.391 5.365 9.873 1.00 91.75 82 CYS A N 1
ATOM 669 C CA . CYS A 1 82 ? -4.540 6.363 10.505 1.00 91.75 82 CYS A CA 1
ATOM 670 C C . CYS A 1 82 ? -5.174 6.812 11.821 1.00 91.75 82 CYS A C 1
ATOM 672 O O . CYS A 1 82 ? -6.280 7.343 11.830 1.00 91.75 82 CYS A O 1
ATOM 674 N N . CYS A 1 83 ? -4.450 6.606 12.924 1.00 84.25 83 CYS A N 1
ATOM 675 C CA . CYS A 1 83 ? -4.933 6.872 14.281 1.00 84.25 83 CYS A CA 1
ATOM 676 C C . CYS A 1 83 ? -4.274 8.089 14.950 1.00 84.25 83 CYS A C 1
ATOM 678 O O . CYS A 1 83 ? -4.741 8.538 15.992 1.00 84.25 83 CYS A O 1
ATOM 680 N N . ASP A 1 84 ? -3.188 8.622 14.379 1.00 85.56 84 ASP A N 1
ATOM 681 C CA . ASP A 1 84 ? -2.604 9.911 14.771 1.00 85.56 84 ASP A CA 1
ATOM 682 C C . ASP A 1 84 ? -1.871 10.532 13.576 1.00 85.56 84 ASP A C 1
ATOM 684 O O . ASP A 1 84 ? -0.747 10.144 13.230 1.00 85.56 84 ASP A O 1
ATOM 688 N N . LEU A 1 85 ? -2.513 11.529 12.965 1.00 82.62 85 LEU A N 1
ATOM 689 C CA . LEU A 1 85 ? -1.987 12.261 11.817 1.00 82.62 85 LEU A CA 1
ATOM 690 C C . LEU A 1 85 ? -0.668 12.975 12.149 1.00 82.62 85 LEU A C 1
ATOM 692 O O . LEU A 1 85 ? 0.282 12.919 11.372 1.00 82.62 85 LEU A O 1
ATOM 696 N N . SER A 1 86 ? -0.575 13.600 13.327 1.00 83.94 86 SER A N 1
ATOM 697 C CA . SER A 1 86 ? 0.577 14.429 13.714 1.00 83.94 86 SER A CA 1
ATOM 698 C C . SER A 1 86 ? 1.873 13.624 13.814 1.00 83.94 86 SER A C 1
ATOM 700 O O . SER A 1 86 ? 2.958 14.123 13.506 1.00 83.94 86 SER A O 1
ATOM 702 N N . ARG A 1 87 ? 1.761 12.351 14.208 1.00 83.00 87 ARG A N 1
ATOM 703 C CA . ARG A 1 87 ? 2.897 11.430 14.337 1.00 83.00 87 ARG A CA 1
ATOM 704 C C . ARG A 1 87 ? 3.041 10.494 13.141 1.00 83.00 87 ARG A C 1
ATOM 706 O O . ARG A 1 87 ? 3.970 9.687 13.126 1.00 83.00 87 ARG A O 1
ATOM 713 N N . ASN A 1 88 ? 2.179 10.612 12.128 1.00 86.06 88 ASN A N 1
ATOM 714 C CA . ASN A 1 88 ? 2.054 9.652 11.032 1.00 86.06 88 ASN A CA 1
ATOM 715 C C . ASN A 1 88 ? 1.880 8.214 11.564 1.00 86.06 88 ASN A C 1
ATOM 717 O O . ASN A 1 88 ? 2.530 7.283 11.080 1.00 86.06 88 ASN A O 1
ATOM 721 N N . LYS A 1 89 ? 1.077 8.035 12.618 1.00 89.38 89 LYS A N 1
ATOM 722 C CA . LYS A 1 89 ? 0.823 6.724 13.219 1.00 89.38 89 LYS A CA 1
ATOM 723 C C . LYS A 1 89 ? -0.301 6.048 12.446 1.00 89.38 89 LYS A C 1
ATOM 725 O O . LYS A 1 89 ? -1.445 6.508 12.463 1.00 89.38 89 LYS A O 1
ATOM 730 N N . PHE A 1 90 ? 0.039 4.957 11.778 1.00 92.50 90 PHE A N 1
ATOM 731 C CA . PHE A 1 90 ? -0.930 4.087 11.136 1.00 92.50 90 PHE A CA 1
ATOM 732 C C . PHE A 1 90 ? -1.028 2.777 11.892 1.00 92.50 90 PHE A C 1
ATOM 734 O O . PHE A 1 90 ? -0.140 2.414 12.667 1.00 92.50 90 PHE A O 1
ATOM 741 N N . SER A 1 91 ? -2.130 2.078 11.676 1.00 93.25 91 SER A N 1
ATOM 742 C CA . SER A 1 91 ? -2.283 0.683 12.050 1.00 93.25 91 SER A CA 1
ATOM 743 C C . SER A 1 91 ? -2.804 -0.091 10.850 1.00 93.25 91 SER A C 1
ATOM 745 O O . SER A 1 91 ? -3.553 0.454 10.041 1.00 93.25 91 SER A O 1
ATOM 747 N N . TYR A 1 92 ? -2.399 -1.346 10.725 1.00 95.44 92 TYR A N 1
ATOM 748 C CA . TYR A 1 92 ? -2.982 -2.256 9.749 1.00 95.44 92 TYR A CA 1
ATOM 749 C C . TYR A 1 92 ? -3.268 -3.610 10.388 1.00 95.44 92 TYR A C 1
ATOM 751 O O . TYR A 1 92 ? -2.620 -3.995 11.367 1.00 95.44 92 TYR A O 1
ATOM 759 N N . TYR A 1 93 ? -4.244 -4.321 9.835 1.00 96.81 93 TYR A N 1
ATOM 760 C CA . TYR A 1 93 ? -4.620 -5.656 10.280 1.00 96.81 93 TYR A CA 1
ATOM 761 C C . TYR A 1 93 ? -3.729 -6.698 9.589 1.00 96.81 93 TYR A C 1
ATOM 763 O O . TYR A 1 93 ? -3.742 -6.805 8.361 1.00 96.81 93 TYR A O 1
ATOM 771 N N . ASN A 1 94 ? -2.876 -7.385 10.354 1.00 95.06 94 ASN A N 1
ATOM 772 C CA . ASN A 1 94 ? -1.791 -8.230 9.837 1.00 95.06 94 ASN A CA 1
ATOM 773 C C . ASN A 1 94 ? -2.198 -9.703 9.634 1.00 95.06 94 ASN A C 1
ATOM 775 O O . ASN A 1 94 ? -3.283 -10.120 10.029 1.00 95.06 94 ASN A O 1
ATOM 779 N N . GLY A 1 95 ? -1.287 -10.509 9.079 1.00 93.31 95 GLY A N 1
ATOM 780 C CA . GLY A 1 95 ? -1.461 -11.957 8.876 1.00 93.31 95 GLY A CA 1
ATOM 781 C C . GLY A 1 95 ? -1.748 -12.798 10.131 1.00 93.31 95 GLY A C 1
ATOM 782 O O . GLY A 1 95 ? -2.219 -13.923 10.008 1.00 93.31 95 GLY A O 1
ATOM 783 N N . GLU A 1 96 ? -1.519 -12.265 11.336 1.00 95.25 96 GLU A N 1
ATOM 784 C CA . GLU A 1 96 ? -1.924 -12.905 12.599 1.00 95.25 96 GLU A CA 1
ATOM 785 C C . GLU A 1 96 ? -3.333 -12.494 13.052 1.00 95.25 96 GLU A C 1
ATOM 787 O O . GLU A 1 96 ? -3.724 -12.791 14.183 1.00 95.25 96 GLU A O 1
ATOM 792 N N . ASN A 1 97 ? -4.083 -11.787 12.203 1.00 93.81 97 ASN A N 1
ATOM 793 C CA . ASN A 1 97 ? -5.404 -11.243 12.506 1.00 93.81 97 ASN A CA 1
ATOM 794 C C . ASN A 1 97 ? -5.375 -10.298 13.722 1.00 93.81 97 ASN A C 1
ATOM 796 O O . ASN A 1 97 ? -6.254 -10.316 14.592 1.00 93.81 97 ASN A O 1
ATOM 800 N N . LYS A 1 98 ? -4.337 -9.454 13.789 1.00 94.38 98 LYS A N 1
ATOM 801 C CA . LYS A 1 98 ? -4.154 -8.441 14.835 1.00 94.38 98 LYS A CA 1
ATOM 802 C C . LYS A 1 98 ? -3.874 -7.074 14.230 1.00 94.38 98 LYS A C 1
ATOM 804 O O . LYS A 1 98 ? -3.217 -6.939 13.200 1.00 94.38 98 LYS A O 1
ATOM 809 N N . TRP A 1 99 ? -4.316 -6.041 14.938 1.00 94.31 99 TRP A N 1
ATOM 810 C CA . TRP A 1 99 ? -3.919 -4.669 14.654 1.00 94.31 99 TRP A CA 1
ATOM 811 C C . TRP A 1 99 ? -2.470 -4.442 15.078 1.00 94.31 99 TRP A C 1
ATOM 813 O O . TRP A 1 99 ? -2.111 -4.647 16.238 1.00 94.31 99 TRP A O 1
ATOM 823 N N . VAL A 1 100 ? -1.641 -4.004 14.133 1.00 93.56 100 VAL A N 1
ATOM 824 C CA . VAL A 1 100 ? -0.236 -3.660 14.371 1.00 93.56 100 VAL A CA 1
ATOM 825 C C . VAL A 1 100 ? -0.024 -2.191 14.059 1.00 93.56 100 VAL A C 1
ATOM 827 O O . VAL A 1 100 ? -0.446 -1.703 13.013 1.00 93.56 100 VAL A O 1
ATOM 830 N N . ILE A 1 101 ? 0.654 -1.487 14.962 1.00 92.94 101 ILE A N 1
ATOM 831 C CA . ILE A 1 101 ? 1.045 -0.091 14.763 1.00 92.94 101 ILE A CA 1
ATOM 832 C C . ILE A 1 101 ? 2.265 -0.043 13.840 1.00 92.94 101 ILE A C 1
ATOM 834 O O . ILE A 1 101 ? 3.296 -0.645 14.138 1.00 92.94 101 ILE A O 1
ATOM 838 N N . ASP A 1 102 ? 2.177 0.744 12.771 1.00 91.19 102 ASP A N 1
ATOM 839 C CA . ASP A 1 102 ? 3.272 0.972 11.831 1.00 91.19 102 ASP A CA 1
ATOM 840 C C . ASP A 1 102 ? 3.502 2.471 11.628 1.00 91.19 102 ASP A C 1
ATOM 842 O O . ASP A 1 102 ? 2.744 3.188 10.965 1.00 91.19 102 ASP A O 1
ATOM 846 N N . MET A 1 103 ? 4.573 2.970 12.242 1.00 89.81 103 MET A N 1
ATOM 847 C CA . MET A 1 103 ? 4.944 4.376 12.151 1.00 89.81 103 MET A CA 1
ATOM 848 C C . MET A 1 103 ? 5.339 4.706 10.717 1.00 89.81 103 MET A C 1
ATOM 850 O O . MET A 1 103 ? 6.309 4.156 10.193 1.00 89.81 103 MET A O 1
ATOM 854 N N . LYS A 1 104 ? 4.621 5.657 10.116 1.00 89.44 104 LYS A N 1
ATOM 855 C CA . LYS A 1 104 ? 4.751 6.045 8.709 1.00 89.44 104 LYS A CA 1
ATOM 856 C C . LYS A 1 104 ? 4.434 4.917 7.716 1.00 89.44 104 LYS A C 1
ATOM 858 O O . LYS A 1 104 ? 4.735 5.126 6.563 1.00 89.44 104 LY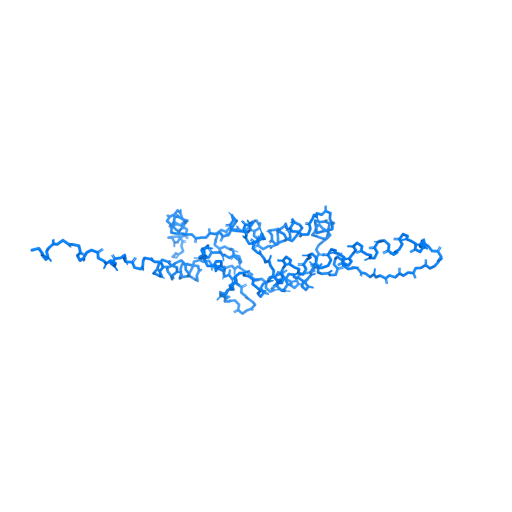S A O 1
ATOM 863 N N . LEU A 1 105 ? 3.827 3.788 8.108 1.00 91.62 105 LEU A N 1
ATOM 864 C CA . LEU A 1 105 ? 3.631 2.611 7.233 1.00 91.62 105 LEU A CA 1
ATOM 865 C C . LEU A 1 105 ? 4.938 2.012 6.675 1.00 91.62 105 LEU A C 1
ATOM 867 O O . LEU A 1 105 ? 4.951 1.446 5.583 1.00 91.62 105 LEU A O 1
ATOM 871 N N . LYS A 1 106 ? 6.052 2.099 7.413 1.00 90.56 106 LYS A N 1
ATOM 872 C CA . LYS A 1 106 ? 7.353 1.617 6.926 1.00 90.56 106 LYS A CA 1
ATOM 873 C C . LYS A 1 106 ? 7.345 0.142 6.550 1.00 90.56 106 LYS A C 1
ATOM 875 O O . LYS A 1 106 ? 7.885 -0.234 5.510 1.00 90.56 106 LYS A O 1
ATOM 880 N N . SER A 1 107 ? 6.770 -0.690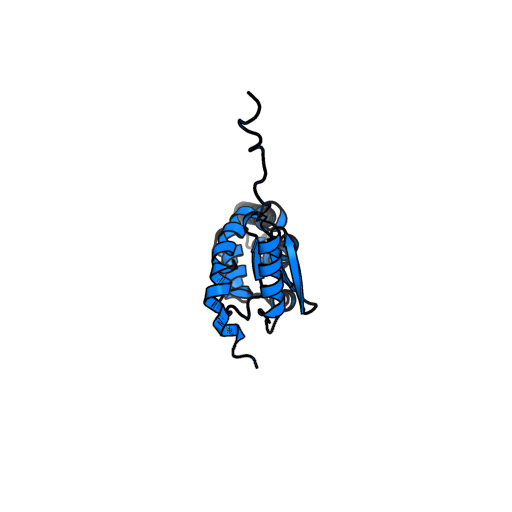 7.411 1.00 91.19 107 SER A N 1
ATOM 881 C CA . SER A 1 107 ? 6.748 -2.139 7.204 1.00 91.19 107 SER A CA 1
ATOM 882 C C . SER A 1 107 ? 5.768 -2.503 6.096 1.00 91.19 107 SER A C 1
ATOM 884 O O . SER A 1 107 ? 6.092 -3.311 5.227 1.00 91.19 107 SER A O 1
ATOM 886 N N . PHE A 1 108 ? 4.599 -1.863 6.086 1.00 93.94 108 PHE A N 1
ATOM 887 C CA . PHE A 1 108 ? 3.595 -2.038 5.044 1.00 93.94 108 PHE A CA 1
ATOM 888 C C . PHE A 1 108 ? 4.126 -1.630 3.661 1.00 93.94 108 PHE A C 1
ATOM 890 O O . PHE A 1 108 ? 4.045 -2.418 2.720 1.00 93.94 108 PHE A O 1
ATOM 897 N N . PHE A 1 109 ? 4.755 -0.461 3.520 1.00 94.25 109 PHE A N 1
ATOM 898 C CA . PHE A 1 109 ? 5.297 -0.026 2.231 1.00 94.25 109 PHE A CA 1
ATOM 899 C C . PHE A 1 109 ? 6.482 -0.856 1.754 1.00 94.25 109 PHE A C 1
ATOM 901 O O . PHE A 1 109 ? 6.632 -1.020 0.548 1.00 94.25 109 PHE A O 1
ATOM 908 N N . LYS A 1 110 ? 7.263 -1.464 2.654 1.00 92.25 110 LYS A N 1
ATOM 909 C CA . LYS A 1 110 ? 8.254 -2.471 2.254 1.00 92.25 110 LYS A CA 1
ATOM 910 C C . LYS A 1 110 ? 7.591 -3.689 1.595 1.00 92.25 110 LYS A C 1
ATOM 912 O O . LYS A 1 110 ? 8.082 -4.179 0.581 1.00 92.25 110 LYS A O 1
ATOM 917 N N . LYS A 1 111 ? 6.449 -4.156 2.121 1.00 93.00 111 LYS A N 1
ATOM 918 C CA . LYS A 1 111 ? 5.667 -5.234 1.482 1.00 93.00 111 LYS A CA 1
ATOM 919 C C . LYS A 1 111 ? 5.144 -4.801 0.109 1.00 93.00 111 LYS A C 1
ATOM 921 O O . LYS A 1 111 ? 5.280 -5.555 -0.851 1.00 93.00 111 LYS A O 1
ATOM 926 N N . ILE A 1 112 ? 4.615 -3.578 0.001 1.00 94.69 112 ILE A N 1
ATOM 927 C CA . ILE A 1 112 ? 4.153 -3.012 -1.279 1.00 94.69 112 ILE A CA 1
ATOM 928 C C . ILE A 1 112 ? 5.301 -2.933 -2.286 1.00 94.69 112 ILE A C 1
ATOM 930 O O . ILE A 1 112 ? 5.138 -3.395 -3.411 1.00 94.69 112 ILE A O 1
ATOM 934 N N . PHE A 1 113 ? 6.461 -2.409 -1.878 1.00 94.00 113 PHE A N 1
ATOM 935 C CA . PHE A 1 113 ? 7.656 -2.328 -2.714 1.00 94.00 113 PHE A CA 1
ATOM 936 C C . PHE A 1 113 ? 8.006 -3.705 -3.279 1.00 94.00 113 PHE A C 1
ATOM 938 O O . PHE A 1 113 ? 7.998 -3.878 -4.494 1.00 94.00 113 PHE A O 1
ATOM 945 N N . ASN A 1 114 ? 8.179 -4.707 -2.414 1.00 91.19 114 ASN A N 1
ATOM 946 C CA . ASN A 1 114 ? 8.482 -6.075 -2.838 1.00 91.19 114 ASN A CA 1
ATOM 947 C C . ASN A 1 114 ? 7.436 -6.646 -3.808 1.00 91.19 114 ASN A C 1
ATOM 949 O O . ASN A 1 114 ? 7.784 -7.403 -4.711 1.00 91.19 114 ASN A O 1
ATOM 953 N N . LYS A 1 115 ? 6.158 -6.281 -3.643 1.00 92.62 115 LYS A N 1
ATOM 954 C CA . LYS A 1 115 ? 5.071 -6.757 -4.504 1.00 92.62 115 LYS A CA 1
ATOM 955 C C . LYS A 1 115 ? 5.098 -6.139 -5.902 1.00 92.62 115 LYS A C 1
ATOM 957 O O . LYS A 1 115 ? 4.796 -6.840 -6.865 1.00 92.62 115 LYS A O 1
ATOM 962 N N . ILE A 1 116 ? 5.419 -4.848 -6.019 1.00 91.75 116 ILE A N 1
ATOM 963 C CA . ILE A 1 116 ? 5.248 -4.098 -7.277 1.00 91.75 116 ILE A CA 1
ATOM 964 C C . ILE A 1 116 ? 6.560 -3.719 -7.968 1.00 91.75 116 ILE A C 1
ATOM 966 O O . ILE A 1 116 ? 6.534 -3.278 -9.114 1.00 91.75 116 ILE A O 1
ATOM 970 N N . VAL A 1 117 ? 7.711 -3.935 -7.328 1.00 89.81 117 VAL A N 1
ATOM 971 C CA . VAL A 1 117 ? 9.035 -3.605 -7.879 1.00 89.81 117 VAL A CA 1
ATOM 972 C C . VAL A 1 117 ? 9.282 -4.243 -9.249 1.00 89.81 117 VAL A C 1
ATOM 974 O O . VAL A 1 117 ? 9.743 -3.566 -10.167 1.00 89.81 117 VAL A O 1
ATOM 977 N N . ASN A 1 118 ? 8.853 -5.495 -9.430 1.00 84.44 118 ASN A N 1
ATOM 978 C CA . ASN A 1 118 ? 9.017 -6.236 -10.684 1.00 84.44 118 ASN A CA 1
ATOM 979 C C . ASN A 1 118 ? 8.216 -5.645 -11.850 1.00 84.44 118 ASN A C 1
ATOM 981 O O . ASN A 1 118 ? 8.553 -5.873 -13.008 1.00 84.44 118 ASN A O 1
ATOM 985 N N . ILE A 1 119 ? 7.179 -4.852 -11.574 1.00 85.06 119 ILE A N 1
ATOM 986 C CA . ILE A 1 119 ? 6.441 -4.132 -12.618 1.00 85.06 119 ILE A CA 1
ATOM 987 C C . ILE A 1 119 ? 7.316 -3.025 -13.216 1.00 85.06 119 ILE A C 1
ATOM 989 O O . ILE A 1 119 ? 7.252 -2.777 -14.421 1.00 85.06 119 ILE A O 1
ATOM 993 N N . HIS A 1 120 ? 8.135 -2.380 -12.382 1.00 72.88 120 HIS A N 1
ATOM 994 C CA . HIS A 1 120 ? 9.014 -1.283 -12.781 1.00 72.88 120 HIS A CA 1
ATOM 995 C C . HIS A 1 120 ? 10.329 -1.767 -13.389 1.00 72.88 120 HIS A C 1
ATOM 997 O O . HIS A 1 120 ? 10.872 -1.087 -14.255 1.00 72.88 120 HIS A O 1
ATOM 1003 N N . THR A 1 121 ? 10.821 -2.933 -12.970 1.00 71.69 121 THR A N 1
ATOM 1004 C CA . THR A 1 121 ? 12.059 -3.504 -13.510 1.00 71.69 121 THR A CA 1
ATOM 1005 C C . THR A 1 121 ? 11.796 -4.379 -14.736 1.00 71.69 121 THR A C 1
ATOM 1007 O O . THR A 1 121 ? 12.489 -4.213 -15.736 1.00 71.69 121 THR A O 1
ATOM 1010 N N . SER A 1 122 ? 10.744 -5.214 -14.725 1.00 66.75 122 SER A N 1
ATOM 1011 C CA . SER A 1 122 ? 10.498 -6.286 -15.714 1.00 66.75 122 SER A CA 1
ATOM 1012 C C . SER A 1 122 ? 11.755 -7.142 -15.987 1.00 66.75 122 SER A C 1
ATOM 1014 O O . SER A 1 122 ? 12.831 -6.888 -15.451 1.00 66.75 122 SER A O 1
ATOM 1016 N N . GLU A 1 123 ? 11.649 -8.187 -16.806 1.00 66.38 123 GLU A N 1
ATOM 1017 C CA . GLU A 1 123 ? 12.857 -8.827 -17.335 1.00 66.38 123 GLU A CA 1
ATOM 1018 C C . GLU A 1 123 ? 13.525 -7.880 -18.345 1.00 66.38 123 GLU A C 1
ATOM 1020 O O . GLU A 1 123 ? 12.864 -7.212 -19.150 1.00 66.38 123 GLU A O 1
ATOM 1025 N N . LEU A 1 124 ? 14.844 -7.749 -18.220 1.00 69.88 124 LEU A N 1
ATOM 1026 C CA . LEU A 1 124 ? 15.706 -7.018 -19.139 1.00 69.88 124 LEU A CA 1
ATOM 1027 C C . LEU A 1 124 ? 16.444 -8.061 -19.967 1.00 69.88 124 LEU A C 1
ATOM 1029 O O . LEU A 1 124 ? 17.468 -8.582 -19.536 1.00 69.88 124 LEU A O 1
ATOM 1033 N N . GLU A 1 125 ? 15.909 -8.379 -21.138 1.00 76.69 125 GLU A N 1
ATOM 1034 C CA . GLU A 1 125 ? 16.578 -9.253 -22.094 1.00 76.69 125 GLU A CA 1
ATOM 1035 C C . GLU A 1 125 ? 16.904 -8.448 -23.342 1.00 76.69 125 GLU A C 1
ATOM 1037 O O . GLU A 1 125 ? 16.009 -7.872 -23.954 1.00 76.69 125 GLU A O 1
ATOM 1042 N N . PHE A 1 126 ? 18.190 -8.388 -23.687 1.00 80.62 126 PHE A N 1
ATOM 1043 C CA . PHE A 1 126 ? 18.640 -7.817 -24.949 1.00 80.62 126 PHE A CA 1
ATOM 1044 C C . PHE A 1 126 ? 18.628 -8.904 -26.019 1.00 80.62 126 PHE A C 1
ATOM 1046 O O . PHE A 1 126 ? 19.311 -9.926 -25.891 1.00 80.62 126 PHE A O 1
ATOM 1053 N N . ASN A 1 127 ? 17.883 -8.674 -27.091 1.00 82.50 127 ASN A N 1
ATOM 1054 C CA . ASN A 1 127 ? 17.860 -9.518 -28.266 1.00 82.50 127 ASN A CA 1
ATOM 1055 C C . ASN A 1 127 ? 18.529 -8.789 -29.443 1.00 82.50 127 ASN A C 1
ATOM 1057 O O . ASN A 1 127 ? 17.895 -7.946 -30.075 1.00 82.50 127 ASN A O 1
ATOM 1061 N N . PRO A 1 128 ? 19.763 -9.162 -29.832 1.00 80.31 128 PRO A N 1
ATOM 1062 C CA . PRO A 1 128 ? 20.493 -8.484 -30.908 1.00 80.31 128 PRO A CA 1
ATOM 1063 C C . PRO A 1 128 ? 19.831 -8.599 -32.291 1.00 80.31 128 PRO A C 1
ATOM 1065 O O . PRO A 1 128 ? 20.251 -7.919 -33.220 1.00 80.31 128 PRO A O 1
ATOM 1068 N N . MET A 1 129 ? 18.826 -9.469 -32.459 1.00 84.06 129 MET A N 1
ATOM 1069 C CA . MET A 1 129 ? 18.051 -9.594 -33.699 1.00 84.06 129 MET A CA 1
ATOM 1070 C C . MET A 1 129 ? 16.773 -8.743 -33.715 1.00 84.06 129 MET A C 1
ATOM 1072 O O . MET A 1 129 ? 16.125 -8.665 -34.758 1.00 84.06 129 MET A O 1
ATOM 1076 N N . LY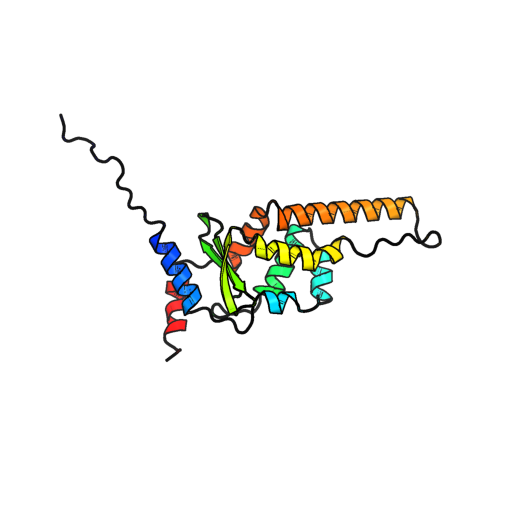S A 1 130 ? 16.370 -8.163 -32.578 1.00 82.06 130 LYS A N 1
ATOM 1077 C CA . LYS A 1 130 ? 15.112 -7.409 -32.438 1.00 82.06 130 LYS A CA 1
ATOM 1078 C C . LYS A 1 130 ? 15.301 -6.001 -31.885 1.00 82.06 130 LYS A C 1
ATOM 1080 O O . LYS A 1 130 ? 14.507 -5.133 -32.228 1.00 82.06 130 LYS A O 1
ATOM 1085 N N . ASP A 1 131 ? 16.325 -5.791 -31.068 1.00 85.44 131 ASP A N 1
ATOM 1086 C CA . ASP A 1 131 ? 16.488 -4.570 -30.292 1.00 85.44 131 ASP A CA 1
ATOM 1087 C C . ASP A 1 131 ? 17.592 -3.689 -30.878 1.00 85.44 131 ASP A C 1
ATOM 1089 O O . ASP A 1 131 ? 18.698 -4.154 -31.169 1.00 85.44 131 ASP A O 1
ATOM 1093 N N . ASP A 1 132 ? 17.306 -2.394 -31.000 1.00 91.25 132 ASP A N 1
ATOM 1094 C CA . ASP A 1 132 ? 18.340 -1.386 -31.198 1.00 91.25 132 ASP A CA 1
ATOM 1095 C C . ASP A 1 132 ? 19.100 -1.151 -29.884 1.00 91.25 132 ASP A C 1
ATOM 1097 O O . ASP A 1 132 ? 18.511 -1.067 -28.805 1.00 91.25 132 ASP A O 1
ATOM 1101 N N . VAL A 1 133 ? 20.429 -1.052 -29.965 1.00 87.00 133 VAL A N 1
ATOM 1102 C CA . VAL A 1 133 ? 21.294 -0.935 -28.780 1.00 87.00 133 VAL A CA 1
ATOM 1103 C C . VAL A 1 133 ? 21.022 0.358 -28.011 1.00 87.00 133 VAL A C 1
ATOM 1105 O O . VAL A 1 133 ? 20.993 0.331 -26.780 1.00 87.00 133 VAL A O 1
ATOM 1108 N N . PHE A 1 134 ? 20.825 1.482 -28.704 1.00 89.12 134 PHE A N 1
ATOM 1109 C CA . PHE A 1 134 ? 20.588 2.767 -28.047 1.00 89.12 134 PHE A CA 1
ATOM 1110 C C . PHE A 1 134 ? 19.196 2.804 -27.425 1.00 89.12 134 PHE A C 1
ATOM 1112 O O . PHE A 1 134 ? 19.067 3.154 -26.252 1.00 89.12 134 PHE A O 1
ATOM 1119 N N . GLU A 1 135 ? 18.182 2.338 -28.154 1.00 86.69 135 GLU A N 1
ATOM 1120 C CA . GLU A 1 135 ? 16.817 2.240 -27.632 1.00 86.69 135 GLU A CA 1
ATOM 1121 C C . GLU A 1 135 ? 16.737 1.304 -26.412 1.00 86.69 135 GLU A C 1
ATOM 1123 O O . GLU A 1 135 ? 16.081 1.615 -25.415 1.00 86.69 135 GLU A O 1
ATOM 1128 N N . PHE A 1 136 ? 17.452 0.174 -26.438 1.00 87.50 136 PHE A N 1
ATOM 1129 C CA . PHE A 1 136 ? 17.530 -0.742 -25.300 1.00 87.50 136 PHE A CA 1
ATOM 1130 C C . PHE A 1 136 ? 18.189 -0.095 -24.072 1.00 87.50 136 PHE A C 1
ATOM 1132 O O . PHE A 1 136 ? 17.697 -0.258 -22.947 1.00 87.50 136 PHE A O 1
ATOM 1139 N N . ILE A 1 137 ? 19.291 0.638 -24.266 1.00 87.44 137 ILE A N 1
ATOM 1140 C CA . ILE A 1 137 ? 19.992 1.346 -23.184 1.00 87.44 137 ILE A CA 1
ATOM 1141 C C . ILE A 1 137 ? 19.087 2.419 -22.573 1.00 87.44 137 ILE A C 1
ATOM 1143 O O . ILE A 1 137 ? 18.958 2.464 -21.346 1.00 87.44 137 ILE A O 1
ATOM 1147 N N . ASP A 1 138 ? 18.424 3.227 -23.400 1.00 87.38 138 ASP A N 1
ATOM 1148 C CA . ASP A 1 138 ? 17.522 4.284 -22.937 1.00 87.38 138 ASP A CA 1
ATOM 1149 C C . ASP A 1 138 ? 16.350 3.694 -22.138 1.00 87.38 138 ASP A C 1
ATOM 1151 O O . ASP A 1 138 ? 16.112 4.084 -20.989 1.00 87.38 138 ASP A O 1
ATOM 1155 N N . ASN A 1 139 ? 15.700 2.656 -22.675 1.00 84.62 139 ASN A N 1
ATOM 1156 C CA . ASN A 1 139 ? 14.622 1.936 -21.992 1.00 84.62 139 ASN A CA 1
ATOM 1157 C C . ASN A 1 139 ? 15.075 1.331 -20.652 1.00 84.62 139 ASN A C 1
ATOM 1159 O O . ASN A 1 139 ? 14.340 1.352 -19.658 1.00 84.62 139 ASN A O 1
ATOM 1163 N N . THR A 1 140 ? 16.295 0.794 -20.598 1.00 85.19 140 THR A N 1
ATOM 1164 C CA . THR A 1 140 ? 16.879 0.254 -19.363 1.00 85.19 140 THR A CA 1
ATOM 1165 C C . THR A 1 140 ? 17.135 1.361 -18.339 1.00 85.19 140 THR A C 1
ATOM 1167 O O . THR A 1 140 ? 16.798 1.205 -17.160 1.00 85.19 140 THR A O 1
ATOM 1170 N N . GLY A 1 141 ? 17.668 2.503 -18.779 1.00 87.00 141 GLY A N 1
ATOM 1171 C CA . GLY A 1 141 ? 17.894 3.678 -17.938 1.00 87.00 141 GLY A CA 1
ATOM 1172 C C . GLY A 1 141 ? 16.603 4.210 -17.311 1.00 87.00 141 GLY A C 1
ATOM 1173 O O . GLY A 1 141 ? 16.563 4.485 -16.106 1.00 87.00 141 GLY A O 1
ATOM 1174 N N . GLU A 1 142 ? 15.516 4.282 -18.083 1.00 85.94 142 GLU A N 1
ATOM 1175 C CA . GLU A 1 142 ? 14.206 4.697 -17.569 1.00 85.94 142 GLU A CA 1
ATOM 1176 C C . GLU A 1 142 ? 13.659 3.743 -16.500 1.00 85.94 142 GLU A C 1
ATOM 1178 O O . GLU A 1 142 ? 13.135 4.192 -15.472 1.00 85.94 142 GLU A O 1
ATOM 1183 N N . LYS A 1 143 ? 13.808 2.429 -16.701 1.00 84.94 143 LYS A N 1
ATOM 1184 C CA . LYS A 1 143 ? 13.385 1.411 -15.725 1.00 84.94 143 LYS A CA 1
ATOM 1185 C C . LYS A 1 143 ? 14.149 1.535 -14.406 1.00 84.94 143 LYS A C 1
ATOM 1187 O O . LYS A 1 143 ? 13.527 1.546 -13.341 1.00 84.94 143 LYS A O 1
ATOM 1192 N N . ILE A 1 144 ? 15.474 1.705 -14.462 1.00 87.19 144 ILE A N 1
ATOM 1193 C CA . ILE A 1 144 ? 16.314 1.924 -13.271 1.00 87.19 144 ILE A CA 1
ATOM 1194 C C . ILE A 1 144 ? 15.875 3.192 -12.529 1.00 87.19 144 ILE A C 1
ATOM 1196 O O . ILE A 1 144 ? 15.712 3.179 -11.307 1.00 87.19 144 ILE A O 1
ATOM 1200 N N . LYS A 1 145 ? 15.615 4.285 -13.257 1.00 89.19 145 LYS A N 1
ATOM 1201 C CA . LYS A 1 145 ? 15.138 5.537 -12.657 1.00 89.19 145 LYS A CA 1
ATOM 1202 C C . LYS A 1 145 ? 13.799 5.352 -11.938 1.00 89.19 145 LYS A C 1
ATOM 1204 O O . LYS A 1 145 ? 13.660 5.775 -10.790 1.00 89.19 145 LYS A O 1
ATOM 1209 N N . ARG A 1 146 ? 12.831 4.680 -12.573 1.00 87.94 146 ARG A N 1
ATOM 1210 C CA . ARG A 1 146 ? 11.524 4.377 -11.960 1.00 87.94 146 ARG A CA 1
ATOM 1211 C C . ARG A 1 146 ? 11.665 3.505 -10.709 1.00 87.94 146 ARG A C 1
ATOM 1213 O O . ARG A 1 146 ? 10.963 3.746 -9.729 1.00 87.94 146 ARG A O 1
ATOM 1220 N N . TYR A 1 147 ? 12.576 2.530 -10.719 1.00 89.62 147 TYR A N 1
ATOM 1221 C CA . TYR A 1 147 ? 12.890 1.710 -9.545 1.00 89.62 147 TYR A CA 1
ATOM 1222 C C . TYR A 1 147 ? 13.403 2.560 -8.373 1.00 89.62 147 TYR A C 1
ATOM 1224 O O . TYR A 1 147 ? 12.890 2.447 -7.258 1.00 89.62 147 TYR A O 1
ATOM 1232 N N . GLU A 1 148 ? 14.371 3.447 -8.613 1.00 90.38 148 GLU A N 1
ATOM 1233 C CA . GLU A 1 148 ? 14.922 4.313 -7.563 1.00 90.38 148 GLU A CA 1
ATOM 1234 C C . GLU A 1 148 ? 13.881 5.308 -7.034 1.00 90.38 148 GLU A C 1
ATOM 1236 O O . GLU A 1 148 ? 13.812 5.571 -5.829 1.00 90.38 148 GLU A O 1
ATOM 1241 N N . GLU A 1 149 ? 13.017 5.838 -7.902 1.00 90.44 149 GLU A N 1
ATOM 1242 C CA . GLU A 1 149 ? 11.877 6.660 -7.485 1.00 90.44 149 GLU A CA 1
ATOM 1243 C C . GLU A 1 149 ? 10.910 5.871 -6.589 1.00 90.44 149 GLU A C 1
ATOM 1245 O O . GLU A 1 149 ? 10.507 6.374 -5.535 1.00 90.44 149 GLU A O 1
ATOM 1250 N N . LEU A 1 150 ? 10.586 4.625 -6.954 1.00 91.25 150 LEU A N 1
ATOM 1251 C CA . LEU A 1 150 ? 9.710 3.746 -6.173 1.00 91.25 150 LEU A CA 1
ATOM 1252 C C . LEU A 1 150 ? 10.299 3.457 -4.800 1.00 91.25 150 LEU A C 1
ATOM 1254 O O . LEU A 1 150 ? 9.628 3.647 -3.784 1.00 91.25 150 LEU A O 1
ATOM 1258 N N . LYS A 1 151 ? 11.568 3.056 -4.764 1.00 90.81 151 LYS A N 1
ATOM 1259 C CA . LYS A 1 151 ? 12.313 2.800 -3.532 1.00 90.81 151 LYS A CA 1
ATOM 1260 C C . LYS A 1 151 ? 12.326 4.033 -2.629 1.00 90.81 151 LYS A C 1
ATOM 1262 O O . LYS A 1 151 ? 12.084 3.946 -1.425 1.00 90.81 151 LYS A O 1
ATOM 1267 N N . ASN A 1 152 ? 12.555 5.213 -3.203 1.00 89.69 152 ASN A N 1
ATOM 1268 C CA . ASN A 1 152 ? 12.542 6.461 -2.448 1.00 89.69 152 ASN A CA 1
ATOM 1269 C C . ASN A 1 152 ? 11.157 6.802 -1.891 1.00 89.69 152 ASN A C 1
ATOM 1271 O O . ASN A 1 152 ? 11.072 7.251 -0.747 1.00 89.69 152 ASN A O 1
ATOM 1275 N N . ILE A 1 153 ? 10.086 6.579 -2.653 1.00 89.50 153 ILE A N 1
ATOM 1276 C CA . ILE A 1 153 ? 8.715 6.859 -2.211 1.00 89.50 153 ILE A CA 1
ATOM 1277 C C . ILE A 1 153 ? 8.252 5.848 -1.157 1.00 89.50 153 ILE A C 1
ATOM 1279 O O . ILE A 1 153 ? 7.690 6.259 -0.147 1.00 89.50 153 ILE A O 1
ATOM 1283 N N . LEU A 1 154 ? 8.488 4.552 -1.356 1.00 90.12 154 LEU A N 1
ATOM 1284 C CA . LEU A 1 154 ? 7.925 3.502 -0.505 1.00 90.12 154 LEU A CA 1
ATOM 1285 C C . LEU A 1 154 ? 8.826 3.107 0.664 1.00 90.12 154 LEU A C 1
ATOM 1287 O O . LEU A 1 154 ? 8.323 2.899 1.762 1.00 90.12 154 LEU A O 1
ATOM 1291 N N . GLU A 1 155 ? 10.146 3.050 0.498 1.00 84.00 155 GLU A N 1
ATOM 1292 C CA . GLU A 1 155 ? 11.033 2.608 1.582 1.00 84.00 155 GLU A CA 1
ATOM 1293 C C . GLU A 1 155 ? 11.570 3.786 2.403 1.00 84.00 155 GLU A C 1
ATOM 1295 O O . GLU A 1 155 ? 11.510 3.764 3.634 1.00 84.00 155 GLU A O 1
ATOM 1300 N N . ASN A 1 156 ? 12.038 4.854 1.745 1.00 76.50 156 ASN A N 1
ATOM 1301 C CA . ASN A 1 156 ? 12.926 5.827 2.398 1.00 76.50 156 ASN A CA 1
ATOM 1302 C C . ASN A 1 156 ? 12.281 7.179 2.760 1.00 76.50 156 ASN A C 1
ATOM 1304 O O . ASN A 1 156 ? 12.672 7.791 3.758 1.00 76.50 156 ASN A O 1
ATOM 1308 N N . LYS A 1 157 ? 11.318 7.690 1.976 1.00 72.50 157 LYS A N 1
ATOM 1309 C CA . LYS A 1 157 ? 10.783 9.069 2.091 1.00 72.50 157 LYS A CA 1
ATOM 1310 C C . LYS A 1 157 ? 9.291 9.158 1.741 1.00 72.50 157 LYS A C 1
ATOM 1312 O O . LYS A 1 157 ? 8.864 9.819 0.798 1.00 72.50 157 LYS A O 1
ATOM 1317 N N . GLN A 1 158 ? 8.491 8.549 2.601 1.00 84.06 158 GLN A N 1
ATOM 1318 C CA . GLN A 1 158 ? 7.108 8.157 2.327 1.00 84.06 158 GLN A CA 1
ATOM 1319 C C . GLN A 1 158 ? 6.055 9.263 2.512 1.00 84.06 158 GLN A C 1
ATOM 1321 O O . GLN A 1 158 ? 4.888 9.089 2.175 1.00 84.06 158 GLN A O 1
ATOM 1326 N N . THR A 1 159 ? 6.453 10.436 3.009 1.00 86.00 159 THR A N 1
ATOM 1327 C CA . THR A 1 159 ? 5.548 11.512 3.452 1.00 86.00 159 THR A CA 1
ATOM 1328 C C . THR A 1 159 ? 4.509 11.933 2.409 1.00 86.00 159 THR A C 1
ATOM 1330 O O . THR A 1 159 ? 3.350 12.143 2.752 1.00 86.00 159 THR A O 1
ATOM 1333 N N . LYS A 1 160 ? 4.888 12.039 1.127 1.00 86.62 160 LYS A N 1
ATOM 1334 C CA . LYS A 1 160 ? 3.942 12.439 0.068 1.00 86.62 160 LYS A CA 1
ATOM 1335 C C . LYS A 1 160 ? 2.837 11.404 -0.147 1.00 86.62 160 LYS A C 1
ATOM 1337 O O . LYS A 1 160 ? 1.694 11.785 -0.371 1.00 86.62 160 LYS A O 1
ATOM 1342 N N . LEU A 1 161 ? 3.178 10.118 -0.074 1.00 91.12 161 LEU A N 1
ATOM 1343 C CA . LEU A 1 161 ? 2.214 9.032 -0.228 1.00 91.12 161 LEU A CA 1
ATOM 1344 C C . LEU A 1 161 ? 1.299 8.944 0.994 1.00 91.12 161 LEU A C 1
ATOM 1346 O O . LEU A 1 161 ? 0.085 8.841 0.843 1.00 91.12 161 LEU A O 1
ATOM 1350 N N . LEU A 1 162 ? 1.870 9.081 2.193 1.00 91.56 162 LEU A N 1
ATOM 1351 C CA . LEU A 1 162 ? 1.104 9.115 3.439 1.00 91.56 162 LEU A CA 1
ATOM 1352 C C . LEU A 1 162 ? 0.058 10.231 3.425 1.00 91.56 162 LEU A C 1
ATOM 1354 O O . LEU A 1 162 ? -1.096 9.982 3.756 1.00 91.56 162 LEU A O 1
ATOM 1358 N N . ASN A 1 163 ? 0.435 11.419 2.939 1.00 88.62 163 ASN A N 1
ATOM 1359 C CA . ASN A 1 163 ? -0.478 12.552 2.804 1.00 88.62 163 ASN A CA 1
ATOM 1360 C C . ASN A 1 163 ? -1.694 12.269 1.918 1.00 88.62 163 ASN A C 1
ATOM 1362 O O . ASN A 1 163 ? -2.768 12.810 2.180 1.00 88.62 163 ASN A O 1
ATOM 1366 N N . LYS A 1 164 ? -1.534 11.448 0.874 1.00 91.19 164 LYS A N 1
ATOM 1367 C CA . LYS A 1 164 ? -2.662 11.017 0.044 1.00 91.19 164 LYS A CA 1
ATOM 1368 C C . LYS A 1 164 ? -3.542 10.025 0.792 1.00 91.19 164 LYS A C 1
ATOM 1370 O O . LYS A 1 164 ? -4.735 10.267 0.897 1.00 91.19 164 LYS A O 1
ATOM 1375 N N . LEU A 1 165 ? -2.939 8.990 1.380 1.00 91.94 165 LEU A N 1
ATOM 1376 C CA . LEU A 1 165 ? -3.675 7.953 2.108 1.00 91.94 165 LEU A CA 1
ATOM 1377 C C . LEU A 1 165 ? -4.475 8.509 3.291 1.00 91.94 165 LEU A C 1
ATOM 1379 O O . LEU A 1 165 ? -5.561 8.013 3.561 1.00 91.94 165 LEU A O 1
ATOM 1383 N N . TYR A 1 166 ? -3.992 9.553 3.979 1.00 88.81 166 TYR A N 1
ATOM 1384 C CA . TYR A 1 166 ? -4.705 10.135 5.125 1.00 88.81 166 TYR A CA 1
ATOM 1385 C C . TYR A 1 166 ? -6.152 10.492 4.840 1.00 88.81 166 TYR A C 1
ATOM 1387 O O . TYR A 1 166 ? -6.999 10.304 5.706 1.00 88.81 166 TYR A O 1
ATOM 1395 N N . LYS A 1 167 ? -6.433 11.018 3.650 1.00 84.81 167 LYS A N 1
ATOM 1396 C CA . LYS A 1 167 ? -7.786 11.455 3.306 1.00 84.81 167 LYS A CA 1
ATOM 1397 C C . LYS A 1 167 ? -8.778 10.296 3.270 1.00 84.81 167 LYS A C 1
ATOM 1399 O O . LYS A 1 167 ? -9.959 10.531 3.488 1.00 84.81 167 LYS A O 1
ATOM 1404 N N . ASP A 1 168 ? -8.276 9.086 3.059 1.00 88.94 168 ASP A N 1
ATOM 1405 C CA . ASP A 1 168 ? -9.094 7.904 2.827 1.00 88.94 168 ASP A CA 1
ATOM 1406 C C . ASP A 1 168 ? -9.203 7.020 4.080 1.00 88.94 168 ASP A C 1
ATOM 1408 O O . ASP A 1 168 ? -10.154 6.256 4.207 1.00 88.94 168 ASP A O 1
ATOM 1412 N N . VAL A 1 169 ? -8.243 7.112 5.017 1.00 91.62 169 VAL A N 1
ATOM 1413 C CA . VAL A 1 169 ? -8.141 6.169 6.154 1.00 91.62 169 VAL A CA 1
ATOM 1414 C C . VAL A 1 169 ? -8.023 6.817 7.537 1.00 91.62 169 VAL A C 1
ATOM 1416 O O . VAL A 1 169 ? -7.725 6.131 8.516 1.00 91.62 169 VAL A O 1
ATOM 1419 N N . TYR A 1 170 ? -8.166 8.138 7.655 1.00 91.38 170 TYR A N 1
ATOM 1420 C CA . TYR A 1 170 ? -8.013 8.823 8.941 1.00 91.38 170 TYR A CA 1
ATOM 1421 C C . TYR A 1 170 ? -9.245 8.689 9.839 1.00 91.38 170 TYR A C 1
ATOM 1423 O O . TYR A 1 170 ? -10.360 9.005 9.431 1.00 91.38 170 TYR A O 1
ATOM 1431 N N . ILE A 1 171 ? -9.008 8.287 11.091 1.00 88.12 171 ILE A N 1
ATOM 1432 C CA . ILE A 1 171 ? -10.031 8.140 12.127 1.00 88.12 171 ILE A CA 1
ATOM 1433 C C . ILE A 1 171 ? -9.709 9.088 13.284 1.00 88.12 171 ILE A C 1
ATOM 1435 O O . ILE A 1 171 ? -8.635 9.021 13.885 1.00 88.12 171 ILE A O 1
ATOM 1439 N N . ASP A 1 172 ? -10.667 9.947 13.623 1.00 86.31 172 ASP A N 1
ATOM 1440 C CA . ASP A 1 172 ? -10.625 10.841 14.779 1.00 86.31 172 ASP A CA 1
ATOM 1441 C C . ASP A 1 172 ? -11.896 10.724 15.638 1.00 86.31 172 ASP A C 1
ATOM 1443 O O . ASP A 1 172 ? -12.818 9.964 15.345 1.00 86.31 172 ASP A O 1
ATOM 1447 N N . ASN A 1 173 ? -11.971 11.502 16.718 1.00 83.62 173 ASN A N 1
ATOM 1448 C CA . ASN A 1 173 ? -13.152 11.510 17.586 1.00 83.62 173 ASN A CA 1
ATOM 1449 C C . ASN A 1 173 ? -14.430 11.969 16.858 1.00 83.62 173 ASN A C 1
ATOM 1451 O O . ASN A 1 173 ? -15.528 11.550 17.229 1.00 83.62 173 ASN A O 1
ATOM 1455 N N . THR A 1 174 ? -14.307 12.815 15.831 1.00 85.62 174 THR A N 1
ATOM 1456 C CA . THR A 1 174 ? -15.441 13.272 15.016 1.00 85.62 174 THR A CA 1
ATOM 1457 C C . THR A 1 174 ? -16.003 12.121 14.191 1.00 85.62 174 THR A C 1
ATOM 1459 O O . THR A 1 174 ? -17.215 11.914 14.169 1.00 85.62 174 THR A O 1
ATOM 1462 N N . PHE A 1 175 ? -15.122 11.354 13.548 1.00 86.69 175 PHE A N 1
ATOM 1463 C CA . PHE A 1 175 ? -15.459 10.132 12.836 1.00 86.69 175 PHE A CA 1
ATOM 1464 C C . PHE A 1 175 ? -16.139 9.138 13.776 1.00 86.69 175 PHE A C 1
ATOM 1466 O O . PHE A 1 175 ? -17.236 8.680 13.474 1.00 86.69 175 PHE A O 1
ATOM 1473 N N . ILE A 1 176 ? -15.539 8.870 14.941 1.00 85.69 176 ILE A N 1
ATOM 1474 C CA . ILE A 1 176 ? -16.087 7.933 15.935 1.00 85.69 176 ILE A CA 1
ATOM 1475 C C . ILE A 1 176 ? -17.493 8.355 16.373 1.00 85.69 176 ILE A C 1
ATOM 1477 O O . ILE A 1 176 ? -18.388 7.525 16.468 1.00 85.69 176 ILE A O 1
ATOM 1481 N N . SER A 1 177 ? -17.707 9.650 16.614 1.00 84.56 177 SER A N 1
ATOM 1482 C CA . SER A 1 177 ? -19.012 10.158 17.051 1.00 84.56 177 SER A CA 1
ATOM 1483 C C . SER A 1 177 ? -20.088 10.020 15.969 1.00 84.56 177 SER A C 1
ATOM 1485 O O . SER A 1 177 ? -21.245 9.791 16.301 1.00 84.56 177 SER A O 1
ATOM 1487 N N . LYS A 1 178 ? -19.718 10.151 14.687 1.00 84.56 178 LYS A N 1
ATOM 1488 C CA . LYS A 1 178 ? -20.640 10.007 13.547 1.00 84.56 178 LYS A CA 1
ATOM 1489 C C . LYS A 1 178 ? -21.013 8.557 13.248 1.00 84.56 178 LYS A C 1
ATOM 1491 O O . LYS A 1 178 ? -22.105 8.320 12.756 1.00 84.56 178 LYS A O 1
ATOM 1496 N N . HIS A 1 179 ? -20.119 7.621 13.543 1.00 79.75 179 HIS A N 1
ATOM 1497 C CA . HIS A 1 179 ? -20.309 6.190 13.286 1.00 79.75 179 HIS A CA 1
ATOM 1498 C C . HIS A 1 179 ? -20.567 5.416 14.583 1.00 79.75 179 HIS A C 1
ATOM 1500 O O . HIS A 1 179 ? -20.286 4.226 14.687 1.00 79.75 179 HIS A O 1
ATOM 1506 N N . LYS A 1 180 ? -21.076 6.105 15.610 1.00 71.69 180 LYS A N 1
ATOM 1507 C CA . LYS A 1 180 ? -21.389 5.489 16.897 1.00 71.69 180 LYS A CA 1
ATOM 1508 C C . LYS A 1 180 ? -22.546 4.490 16.772 1.00 71.69 180 LYS A C 1
ATOM 1510 O O . LYS A 1 180 ? -22.510 3.462 17.428 1.00 71.69 180 LYS A O 1
ATOM 1515 N N . ASP A 1 181 ? -23.497 4.748 15.876 1.00 66.75 181 ASP A N 1
ATOM 1516 C CA . ASP A 1 181 ? -24.690 3.912 15.673 1.00 66.75 181 ASP A CA 1
ATOM 1517 C C . ASP A 1 181 ? -24.388 2.580 14.949 1.00 66.75 181 ASP A C 1
ATOM 1519 O O . ASP A 1 181 ? -25.190 1.648 14.993 1.00 66.75 181 ASP A O 1
ATOM 1523 N N . GLU A 1 182 ? -23.210 2.444 14.324 1.00 63.41 182 GLU A N 1
ATOM 1524 C CA . GLU A 1 182 ? -22.712 1.156 13.810 1.00 63.41 182 GLU A CA 1
ATOM 1525 C C . GLU A 1 182 ? -22.383 0.176 14.959 1.00 63.41 182 GLU A C 1
ATOM 1527 O O . GLU A 1 182 ? -22.323 -1.032 14.746 1.00 63.41 182 GLU A O 1
ATOM 1532 N N . LEU A 1 183 ? -22.209 0.685 16.188 1.00 53.28 183 LEU A N 1
ATOM 1533 C CA . LEU A 1 183 ? -21.879 -0.097 17.386 1.00 53.28 183 LEU A CA 1
ATOM 1534 C C . LEU A 1 183 ? -23.108 -0.709 18.064 1.00 53.28 183 LEU A C 1
ATOM 1536 O O . LEU A 1 183 ? -23.007 -1.782 18.653 1.00 53.28 183 LEU A O 1
ATOM 1540 N N . ASP A 1 184 ? -24.258 -0.039 17.987 1.00 48.31 184 ASP A N 1
ATOM 1541 C CA . ASP A 1 184 ? -25.446 -0.398 18.774 1.00 48.31 184 ASP A CA 1
ATOM 1542 C C . ASP A 1 184 ? -26.295 -1.506 18.114 1.00 48.31 184 ASP A C 1
ATOM 1544 O O . ASP A 1 184 ? -27.231 -2.015 18.727 1.00 48.31 184 ASP A O 1
ATOM 1548 N N . ASN A 1 185 ? -25.949 -1.929 16.889 1.00 42.69 185 ASN A N 1
ATOM 1549 C CA . ASN A 1 185 ? -26.634 -3.002 16.151 1.00 42.69 185 ASN A CA 1
ATOM 1550 C C . ASN A 1 185 ? -25.921 -4.368 16.212 1.00 42.69 185 ASN A C 1
ATOM 1552 O O . ASN A 1 185 ? -26.322 -5.301 15.517 1.00 42.69 185 ASN A O 1
ATOM 1556 N N . ILE A 1 186 ? -24.879 -4.505 17.040 1.00 44.12 186 ILE A N 1
ATOM 1557 C CA . ILE A 1 186 ? -24.207 -5.783 17.322 1.00 44.12 186 ILE A CA 1
ATOM 1558 C C . ILE A 1 186 ? -24.472 -6.153 18.791 1.00 44.12 186 ILE A C 1
ATOM 1560 O O . ILE A 1 186 ? -23.585 -6.062 19.639 1.00 44.12 186 ILE A O 1
ATOM 1564 N N . ILE A 1 187 ? -25.716 -6.530 19.103 1.00 37.69 187 ILE A N 1
ATOM 1565 C CA . ILE A 1 187 ? -26.090 -7.261 20.328 1.00 37.69 187 ILE A CA 1
ATOM 1566 C C . ILE A 1 187 ? -26.917 -8.476 19.925 1.00 37.69 187 ILE A C 1
ATOM 1568 O O . ILE A 1 187 ? -27.917 -8.285 19.198 1.00 37.69 187 ILE A O 1
#

pLDDT: mean 82.86, std 16.96, range [31.75, 96.81]

Sequence (187 aa):
MLNKIVEKCNKPTVTNYNNQNVYNYIVNNIKPTTNVDIEMDKPLTKKEIEIIKNNPVLEGSYLYIHGRFIDKRENSEQLIVCCDLSRNKFSYYNGENKWVIDMKLKSFFKKIFNKIVNIHTSELEFNPMKDDVFEFIDNTGEKIKRYEELKNILENKQTKLLNKLYKDVYIDNTFISKHKDELDNII

Secondary structure (DSSP, 8-state):
--SS---------TTTHHHHHHHHHHHHH---SS-HHHHHHSPPPHHHHHHHHSS-HHHHHHHHHHHHHTTT--GGG-SEEEEETTTTEEEEE-TTSSEEEEETTHHHHHHHHHHHHHHHH------TTT--HHHHHHHHHHHHHHHHHHHIIIII-THHHHHHHHHHHB--HHHHHHTGGGSTT--

Foldseek 3Di:
DPPPDPVPDPPPPPPPVFLVVLVVCCQPQQQAPDELVVLLVDADDPVLLCLCLVDQNLRSLLCNCCVRQFPPDDLSRHQKAQSDPVQCWIWGQHPVRDIDIDGVCQVVLVSSLVSCLCSLQPDLDDDPVPDDPVRSVVSNVRSVVSSVVSCCCRHNPVVVSSVSCCVRHYDGPVNCVVCVVVVVPPD